Protein AF-Q7NCM2-F1 (afdb_monomer_lite)

InterPro domains:
  IPR007367 VapB45-like, C-terminal [PF04255] (9-64)
  IPR007367 VapB45-like, C-terminal [PF04255] (108-156)
  IPR009057 Homedomain-like superfamily [SSF46689] (7-76)
  IPR009057 Homedomain-like superfamily [SSF46689] (93-168)
  IPR036388 Winged helix-like DNA-binding domain superfamily [G3DSA:1.10.10.10] (9-80)
  IPR036388 Winged helix-like DNA-binding domain superfamily [G3DSA:1.10.10.10] (107-171)

Structure (mmCIF, N/CA/C/O backbone):
data_AF-Q7NCM2-F1
#
_entry.id   AF-Q7NCM2-F1
#
loop_
_atom_site.group_PDB
_atom_site.id
_atom_site.type_symbol
_atom_site.label_atom_id
_atom_site.label_alt_id
_atom_site.label_comp_id
_atom_site.label_asym_id
_atom_site.label_entity_id
_atom_site.label_seq_id
_atom_site.pdbx_PDB_ins_code
_atom_site.Cartn_x
_atom_site.Cartn_y
_atom_site.Cartn_z
_atom_site.occupancy
_atom_site.B_iso_or_equiv
_atom_site.auth_seq_id
_atom_site.auth_comp_id
_atom_site.auth_asym_id
_atom_site.auth_atom_id
_atom_site.pdbx_PDB_model_num
ATOM 1 N N . MET A 1 1 ? -26.852 -6.621 3.741 1.00 28.05 1 MET A N 1
ATOM 2 C CA . MET A 1 1 ? -25.505 -6.704 3.139 1.00 28.05 1 MET A CA 1
ATOM 3 C C . MET A 1 1 ? -24.561 -5.923 4.041 1.00 28.05 1 MET A C 1
ATOM 5 O O . MET A 1 1 ? -24.906 -4.798 4.374 1.00 28.05 1 MET A O 1
ATOM 9 N N . ARG A 1 2 ? -23.446 -6.504 4.497 1.00 30.72 2 ARG A N 1
ATOM 10 C CA . ARG A 1 2 ? -22.329 -5.744 5.084 1.00 30.72 2 ARG A CA 1
ATOM 11 C C . ARG A 1 2 ? -21.059 -6.215 4.383 1.00 30.72 2 ARG A C 1
ATOM 13 O O . ARG A 1 2 ? -20.763 -7.403 4.410 1.00 30.72 2 ARG A O 1
ATOM 20 N N . GLN A 1 3 ? -20.415 -5.290 3.693 1.00 32.53 3 GLN A N 1
ATOM 21 C CA . GLN A 1 3 ? -19.191 -5.456 2.917 1.00 32.53 3 GLN A CA 1
ATOM 22 C C . GLN A 1 3 ? -18.084 -4.691 3.647 1.00 32.53 3 GLN A C 1
ATOM 24 O O . GLN A 1 3 ? -18.382 -3.655 4.242 1.00 32.53 3 GLN A O 1
ATOM 29 N N . THR A 1 4 ? -16.848 -5.182 3.582 1.00 42.19 4 THR A N 1
ATOM 30 C CA . THR A 1 4 ? -15.630 -4.369 3.743 1.00 42.19 4 THR A CA 1
ATOM 31 C C . THR A 1 4 ? -14.562 -4.918 2.795 1.00 42.19 4 THR A C 1
ATOM 33 O O . THR A 1 4 ? -14.393 -6.136 2.720 1.00 42.19 4 THR A O 1
ATOM 36 N N . GLU A 1 5 ? -13.869 -4.042 2.070 1.00 68.75 5 GLU A N 1
ATOM 37 C CA . GLU A 1 5 ? -13.025 -4.343 0.905 1.00 68.75 5 GLU A CA 1
ATOM 38 C C . GLU A 1 5 ? -11.515 -4.103 1.161 1.00 68.75 5 GLU A C 1
ATOM 40 O O . GLU A 1 5 ? -10.758 -3.833 0.244 1.00 68.75 5 GLU A O 1
ATOM 45 N N . HIS A 1 6 ? -11.018 -4.329 2.383 1.00 75.00 6 HIS A N 1
ATOM 46 C CA . HIS A 1 6 ? -9.578 -4.325 2.701 1.00 75.00 6 HIS A CA 1
ATOM 47 C C . HIS A 1 6 ? -9.147 -5.652 3.354 1.00 75.00 6 HIS A C 1
ATOM 49 O O . HIS A 1 6 ? -9.758 -6.099 4.330 1.00 75.00 6 HIS A O 1
ATOM 55 N N . VAL A 1 7 ? -8.123 -6.321 2.808 1.00 84.81 7 VAL A N 1
ATOM 56 C CA . VAL A 1 7 ? -7.750 -7.727 3.113 1.00 84.81 7 VAL A CA 1
ATOM 57 C C . VAL A 1 7 ? -7.356 -7.944 4.581 1.00 84.81 7 VAL A C 1
ATOM 59 O O . VAL A 1 7 ? -7.603 -9.008 5.172 1.00 84.81 7 VAL A O 1
ATOM 62 N N . TYR A 1 8 ? -6.719 -6.938 5.173 1.00 90.62 8 TYR A N 1
ATOM 63 C CA . TYR A 1 8 ? -6.109 -6.984 6.494 1.00 90.62 8 TYR A CA 1
ATOM 64 C C . TYR A 1 8 ? -6.853 -6.169 7.542 1.00 90.62 8 TYR A C 1
ATOM 66 O O . TYR A 1 8 ? -6.399 -6.148 8.685 1.00 90.62 8 TYR A O 1
ATOM 74 N N . ILE A 1 9 ? -7.982 -5.541 7.216 1.00 89.94 9 ILE A N 1
ATOM 75 C CA . ILE A 1 9 ? -8.708 -4.681 8.156 1.00 89.94 9 ILE A CA 1
ATOM 76 C C . ILE A 1 9 ? -9.967 -5.385 8.644 1.00 89.94 9 ILE A C 1
ATOM 78 O O . ILE A 1 9 ? -10.778 -5.868 7.860 1.00 89.94 9 ILE A O 1
ATOM 82 N N . VAL A 1 10 ? -10.115 -5.465 9.965 1.00 86.25 10 VAL A N 1
ATOM 83 C CA . VAL A 1 10 ? -11.284 -6.055 10.629 1.00 86.25 10 VAL A CA 1
ATOM 84 C C . VAL A 1 10 ? -11.756 -5.147 11.759 1.00 86.25 10 VAL A C 1
ATOM 86 O O . VAL A 1 10 ? -10.982 -4.350 12.287 1.00 86.25 10 VAL A O 1
ATOM 89 N N . THR A 1 11 ? -13.017 -5.282 12.153 1.00 82.44 11 THR A N 1
ATOM 90 C CA . THR A 1 11 ? -13.579 -4.644 13.350 1.00 82.44 11 THR A CA 1
ATOM 91 C C . THR A 1 11 ? -14.095 -5.722 14.299 1.00 82.44 11 THR A C 1
ATOM 93 O O . THR A 1 11 ? -14.620 -6.748 13.866 1.00 82.44 11 THR A O 1
ATOM 96 N N . ASP A 1 12 ? -13.924 -5.509 15.601 1.00 76.75 12 ASP A N 1
ATOM 97 C CA . ASP A 1 12 ? -14.426 -6.396 16.652 1.00 76.75 12 ASP A CA 1
ATOM 98 C C . ASP A 1 12 ? -14.927 -5.523 17.805 1.00 76.75 12 ASP A C 1
ATOM 100 O O . ASP A 1 12 ? -14.150 -4.780 18.396 1.00 76.75 12 ASP A O 1
ATOM 104 N N . GLU A 1 13 ? -16.221 -5.585 18.126 1.00 76.12 13 GLU A N 1
ATOM 105 C CA . GLU A 1 13 ? -16.832 -4.779 19.199 1.00 76.12 13 GLU A CA 1
ATOM 106 C C . GLU A 1 13 ? -16.162 -5.019 20.564 1.00 76.12 13 GLU A C 1
ATOM 108 O O . GLU A 1 13 ? -16.134 -4.136 21.421 1.00 76.12 13 GLU A O 1
ATOM 113 N N . ASN A 1 14 ? -15.552 -6.193 20.756 1.00 77.31 14 ASN A N 1
ATOM 114 C CA . ASN A 1 14 ? -14.849 -6.555 21.986 1.00 77.31 14 ASN A CA 1
ATOM 115 C C . ASN A 1 14 ? -13.392 -6.064 22.011 1.00 77.31 14 ASN A C 1
ATOM 117 O O . ASN A 1 14 ? -12.707 -6.193 23.028 1.00 77.31 14 ASN A O 1
ATOM 121 N N . ILE A 1 15 ? -12.882 -5.522 20.901 1.00 70.94 15 ILE A N 1
ATOM 122 C CA . ILE A 1 15 ? -11.522 -4.994 20.782 1.00 70.94 15 ILE A CA 1
ATOM 123 C C . ILE A 1 15 ? -11.614 -3.516 20.417 1.00 70.94 15 ILE A C 1
ATOM 125 O O . ILE A 1 15 ? -12.074 -3.154 19.343 1.00 70.94 15 ILE A O 1
ATOM 129 N N . LEU A 1 16 ? -11.142 -2.645 21.313 1.00 76.31 16 LEU A N 1
ATOM 130 C CA . LEU A 1 16 ? -11.134 -1.192 21.088 1.00 76.31 16 LEU A CA 1
ATOM 131 C C . LEU A 1 16 ? -12.517 -0.626 20.696 1.00 76.31 16 LEU A C 1
ATOM 133 O O . LEU A 1 16 ? -12.604 0.339 19.945 1.00 76.31 16 LEU A O 1
ATOM 137 N N . SER A 1 17 ? -13.604 -1.211 21.218 1.00 80.94 17 SER A N 1
ATOM 138 C CA . SER A 1 17 ? -14.989 -0.787 20.936 1.00 80.94 17 SER A CA 1
ATOM 139 C C . SER A 1 17 ? -15.314 -0.720 19.434 1.00 80.94 17 SER A C 1
ATOM 141 O O . SER A 1 17 ? -15.923 0.245 18.970 1.00 80.94 17 SER A O 1
ATOM 143 N N . GLY A 1 18 ? -14.835 -1.697 18.657 1.00 81.06 18 GLY A N 1
ATOM 144 C CA . GLY A 1 18 ? -15.109 -1.778 17.222 1.00 81.06 18 GLY A CA 1
ATOM 145 C C . GLY A 1 18 ? -14.243 -0.876 16.337 1.00 81.06 18 GLY A C 1
ATOM 146 O O . GLY A 1 18 ? -14.519 -0.781 15.141 1.00 81.06 18 GLY A O 1
ATOM 147 N N . GLU A 1 19 ? -13.201 -0.222 16.872 1.00 88.00 19 GLU A N 1
ATOM 148 C CA . GLU A 1 19 ? -12.223 0.508 16.049 1.00 88.00 19 GLU A CA 1
ATOM 149 C C . GLU A 1 19 ? -11.587 -0.432 14.999 1.00 88.00 19 GLU A C 1
ATOM 151 O O . GLU A 1 19 ? -11.277 -1.583 15.323 1.00 88.00 19 GLU A O 1
ATOM 156 N N . PRO A 1 20 ? -11.366 0.018 13.745 1.00 90.62 20 PRO A N 1
ATOM 157 C CA . PRO A 1 20 ? -10.666 -0.784 12.743 1.00 90.62 20 PRO A CA 1
ATOM 158 C C . PRO A 1 20 ? -9.260 -1.190 13.207 1.00 90.62 20 PRO A C 1
ATOM 160 O O . PRO A 1 20 ? -8.424 -0.337 13.525 1.00 90.62 20 PRO A O 1
ATOM 163 N N . ILE A 1 21 ? -8.979 -2.494 13.204 1.00 89.88 21 ILE A N 1
ATOM 164 C CA . ILE A 1 21 ? -7.699 -3.094 13.606 1.00 89.88 21 ILE A CA 1
ATOM 165 C C . ILE A 1 21 ? -7.099 -3.947 12.489 1.00 89.88 21 ILE A C 1
ATOM 167 O O . ILE A 1 21 ? -7.800 -4.443 11.605 1.00 89.88 21 ILE A O 1
ATOM 171 N N . ILE A 1 22 ? -5.787 -4.178 12.569 1.00 91.88 22 ILE A N 1
ATOM 172 C CA . ILE A 1 22 ? -5.107 -5.118 11.676 1.00 91.88 22 ILE A CA 1
ATOM 173 C C . ILE A 1 22 ? -5.436 -6.552 12.086 1.00 91.88 22 ILE A C 1
ATOM 175 O O . ILE A 1 22 ? -5.183 -6.965 13.221 1.00 91.88 22 ILE A O 1
ATOM 179 N N . LYS A 1 23 ? -5.956 -7.326 11.135 1.00 86.56 23 LYS A N 1
ATOM 180 C CA . LYS A 1 23 ? -6.327 -8.736 11.255 1.00 86.56 23 LYS A CA 1
ATOM 181 C C . LYS A 1 23 ? -5.214 -9.559 11.896 1.00 86.56 23 LYS A C 1
ATOM 183 O O . LYS A 1 23 ? -4.066 -9.536 11.458 1.00 86.56 23 LYS A O 1
ATOM 188 N N . GLY A 1 24 ? -5.583 -10.325 12.922 1.00 84.19 24 GLY A N 1
ATOM 189 C CA . GLY A 1 24 ? -4.643 -11.146 13.692 1.00 84.19 24 GLY A CA 1
ATOM 190 C C . GLY A 1 24 ? -3.822 -10.363 14.721 1.00 84.19 24 GLY A C 1
ATOM 191 O O . GLY A 1 24 ? -2.961 -10.943 15.376 1.00 84.19 24 GLY A O 1
ATOM 192 N N . THR A 1 25 ? -4.094 -9.069 14.898 1.00 87.94 25 THR A N 1
ATOM 193 C CA . THR A 1 25 ? -3.431 -8.208 15.882 1.00 87.94 25 THR A CA 1
ATOM 194 C C . THR A 1 25 ? -4.467 -7.410 16.680 1.00 87.94 25 THR A C 1
ATOM 196 O O . THR A 1 25 ? -5.662 -7.471 16.410 1.00 87.94 25 THR A O 1
ATOM 199 N N . ARG A 1 26 ? -4.001 -6.634 17.664 1.00 87.44 26 ARG A N 1
ATOM 200 C CA . ARG A 1 26 ? -4.792 -5.584 18.333 1.00 87.44 26 ARG A CA 1
ATOM 201 C C . ARG A 1 26 ? -4.300 -4.177 17.980 1.00 87.44 26 ARG A C 1
ATOM 203 O O . ARG A 1 26 ? -4.526 -3.237 18.732 1.00 87.44 26 ARG A O 1
ATOM 210 N N . THR A 1 27 ? -3.560 -4.033 16.882 1.00 91.81 27 THR A N 1
ATOM 211 C CA . THR A 1 27 ? -3.044 -2.737 16.438 1.00 91.81 27 THR A CA 1
ATOM 212 C C . THR A 1 27 ? -4.132 -2.008 15.652 1.00 91.81 27 THR A C 1
ATOM 214 O O . THR A 1 27 ? -4.544 -2.524 14.612 1.00 91.81 27 THR A O 1
ATOM 217 N N . PRO A 1 28 ? -4.607 -0.836 16.111 1.00 94.31 28 PRO A N 1
ATOM 218 C CA . PRO A 1 28 ? -5.599 -0.068 15.371 1.00 94.31 28 PRO A CA 1
ATOM 219 C C . PRO A 1 28 ? -4.983 0.546 14.114 1.00 94.31 28 PRO A C 1
ATOM 221 O O . PRO A 1 28 ? -3.818 0.957 14.125 1.00 94.31 28 PRO A O 1
ATOM 224 N N . VAL A 1 29 ? -5.785 0.689 13.053 1.00 95.25 29 VAL A N 1
ATOM 225 C CA . VAL A 1 29 ? -5.406 1.417 11.824 1.00 95.25 29 VAL A CA 1
ATOM 226 C C . VAL A 1 29 ? -4.892 2.811 12.169 1.00 95.25 29 VAL A C 1
ATOM 228 O O . VAL A 1 29 ? -3.895 3.282 11.624 1.00 95.25 29 VAL A O 1
ATOM 231 N N . ARG A 1 30 ? -5.514 3.435 13.170 1.00 95.44 30 ARG A N 1
ATOM 232 C CA . ARG A 1 30 ? -5.106 4.719 13.721 1.00 95.44 30 ARG A CA 1
ATOM 233 C C . ARG A 1 30 ? -3.630 4.796 14.105 1.00 95.44 30 ARG A C 1
ATOM 235 O O . ARG A 1 30 ? -2.993 5.793 13.786 1.00 95.44 30 ARG A O 1
ATOM 242 N N . ALA A 1 31 ? -3.076 3.770 14.752 1.00 94.81 31 ALA A N 1
ATOM 243 C CA . ALA A 1 31 ? -1.677 3.788 15.182 1.00 94.81 31 ALA A CA 1
ATOM 244 C C . ALA A 1 31 ? -0.717 3.876 13.982 1.00 94.81 31 ALA A C 1
ATOM 246 O O . ALA A 1 31 ? 0.277 4.598 14.030 1.00 94.81 31 ALA A O 1
ATOM 247 N N . ILE A 1 32 ? -1.042 3.188 12.884 1.00 96.88 32 ILE A N 1
ATOM 248 C CA . ILE A 1 32 ? -0.274 3.242 11.632 1.00 96.88 32 ILE A CA 1
ATOM 249 C C . ILE A 1 32 ? -0.374 4.643 11.018 1.00 96.88 32 ILE A C 1
ATOM 251 O O . ILE A 1 32 ? 0.645 5.234 10.661 1.00 96.88 32 ILE A O 1
ATOM 255 N N . VAL A 1 33 ? -1.585 5.208 10.965 1.00 96.38 33 VAL A N 1
ATOM 256 C CA . VAL A 1 33 ? -1.834 6.558 10.432 1.00 96.38 33 VAL A CA 1
ATOM 257 C C . VAL A 1 33 ? -1.111 7.632 11.247 1.00 96.38 33 VAL A C 1
ATOM 259 O O . VAL A 1 33 ? -0.561 8.572 10.677 1.00 96.38 33 VAL A O 1
ATOM 262 N N . GLU A 1 34 ? -1.067 7.505 12.573 1.00 93.69 34 GLU A N 1
ATOM 263 C CA . GLU A 1 34 ? -0.337 8.433 13.441 1.00 93.69 34 GLU A CA 1
ATOM 264 C C . GLU A 1 34 ? 1.172 8.385 13.210 1.00 93.69 34 GLU A C 1
ATOM 266 O O . GLU A 1 34 ? 1.800 9.438 13.119 1.00 93.69 34 GLU A O 1
ATOM 271 N N . ILE A 1 35 ? 1.752 7.188 13.072 1.00 93.56 35 ILE A N 1
ATOM 272 C CA . ILE A 1 35 ? 3.176 7.031 12.750 1.00 93.56 35 ILE A CA 1
ATOM 273 C C . ILE A 1 35 ? 3.480 7.657 11.384 1.00 93.56 35 ILE A C 1
ATOM 275 O O . ILE A 1 35 ? 4.437 8.420 11.264 1.00 93.56 35 ILE A O 1
ATOM 279 N N . TRP A 1 36 ? 2.649 7.391 10.375 1.00 95.06 36 TRP A N 1
ATOM 280 C CA . TRP A 1 36 ? 2.813 7.963 9.038 1.00 95.06 36 TRP A CA 1
ATOM 281 C C . TRP A 1 36 ? 2.738 9.499 9.054 1.00 95.06 36 TRP A C 1
ATOM 283 O O . TRP A 1 36 ? 3.612 10.179 8.518 1.00 95.06 36 TRP A O 1
ATOM 293 N N . ARG A 1 37 ? 1.771 10.075 9.784 1.00 92.50 37 ARG A N 1
ATOM 294 C CA . ARG A 1 37 ? 1.623 11.536 9.953 1.00 92.50 37 ARG A CA 1
ATOM 295 C C . ARG A 1 37 ? 2.793 12.218 10.657 1.00 92.50 37 ARG A C 1
ATOM 297 O O . ARG A 1 37 ? 2.954 13.426 10.515 1.00 92.50 37 ARG A O 1
ATOM 304 N N . GLN A 1 38 ? 3.621 11.473 11.387 1.00 91.50 38 GLN A N 1
ATOM 305 C CA . GLN A 1 38 ? 4.876 11.981 11.954 1.00 91.50 38 GLN A CA 1
ATOM 306 C C . GLN A 1 38 ? 6.004 12.085 10.908 1.00 91.50 38 GLN A C 1
ATOM 308 O O . GLN A 1 38 ? 7.141 12.386 11.269 1.00 91.50 38 GLN A O 1
ATOM 313 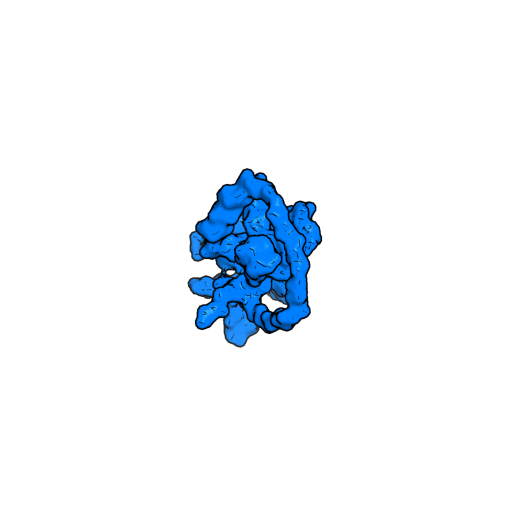N N . GLY A 1 39 ? 5.716 11.829 9.628 1.00 90.06 39 GLY A N 1
ATOM 314 C CA . GLY A 1 39 ? 6.683 11.872 8.531 1.00 90.06 39 GLY A CA 1
ATOM 315 C C . GLY A 1 39 ? 7.459 10.570 8.343 1.00 90.06 39 GLY A C 1
ATOM 316 O O . GLY A 1 39 ? 8.475 10.555 7.654 1.00 90.06 39 GLY A O 1
ATOM 317 N N . VAL A 1 40 ? 7.017 9.476 8.967 1.00 92.00 40 VAL A N 1
ATOM 318 C CA . VAL A 1 40 ? 7.605 8.151 8.749 1.00 92.00 40 VAL A CA 1
ATOM 319 C C . VAL A 1 40 ? 7.052 7.589 7.449 1.00 92.00 40 VAL A C 1
ATOM 321 O O . VAL A 1 40 ? 5.837 7.483 7.299 1.00 92.00 40 VAL A O 1
ATOM 324 N N . SER A 1 41 ? 7.933 7.201 6.528 1.00 93.25 41 SER A N 1
ATOM 325 C CA . SER A 1 41 ? 7.502 6.569 5.280 1.00 93.25 41 SER A CA 1
ATOM 326 C C . SER A 1 41 ? 6.817 5.228 5.562 1.00 93.25 41 SER A C 1
ATOM 328 O O . SER A 1 41 ? 7.195 4.521 6.504 1.00 93.25 41 SER A O 1
ATOM 330 N N . ALA A 1 42 ? 5.824 4.865 4.747 1.00 92.88 42 ALA A N 1
ATOM 331 C CA . ALA A 1 42 ? 5.059 3.628 4.912 1.00 92.88 42 ALA A CA 1
ATOM 332 C C . ALA A 1 42 ? 5.965 2.380 4.968 1.00 92.88 42 ALA A C 1
ATOM 334 O O . ALA A 1 42 ? 5.750 1.486 5.785 1.00 92.88 42 ALA A O 1
ATOM 335 N N . GLU A 1 43 ? 7.045 2.371 4.186 1.00 93.81 43 GLU A N 1
ATOM 336 C CA . GLU A 1 43 ? 8.039 1.293 4.121 1.00 93.81 43 GLU A CA 1
ATOM 337 C C . GLU A 1 43 ? 8.789 1.083 5.438 1.00 93.81 43 GLU A C 1
ATOM 339 O O . GLU A 1 43 ? 9.263 -0.015 5.722 1.00 93.81 43 GLU A O 1
ATOM 344 N N . THR A 1 44 ? 8.906 2.136 6.250 1.00 94.31 44 THR A N 1
ATOM 345 C CA . THR A 1 44 ? 9.687 2.125 7.494 1.00 94.31 44 THR A CA 1
ATOM 346 C C . THR A 1 44 ? 8.810 1.855 8.720 1.00 94.31 44 THR A C 1
ATOM 348 O O . THR A 1 44 ? 9.316 1.574 9.808 1.00 94.31 44 THR A O 1
ATOM 351 N N . ILE A 1 45 ? 7.482 1.898 8.579 1.00 95.06 45 ILE A N 1
ATOM 352 C CA . ILE A 1 45 ? 6.551 1.630 9.684 1.00 95.06 45 ILE A CA 1
ATOM 353 C C . ILE A 1 45 ? 6.784 0.251 10.327 1.00 95.06 45 ILE A C 1
ATOM 355 O O . ILE A 1 45 ? 6.804 0.202 11.561 1.00 95.06 45 ILE A O 1
ATOM 359 N N . PRO A 1 46 ? 7.055 -0.842 9.581 1.00 96.31 46 PRO A N 1
ATOM 360 C CA . PRO A 1 46 ? 7.400 -2.130 10.186 1.00 96.31 46 PRO A CA 1
ATOM 361 C C . PRO A 1 46 ? 8.607 -2.076 11.132 1.00 96.31 46 PRO A C 1
ATOM 363 O O . PRO A 1 46 ? 8.658 -2.820 12.101 1.00 96.31 46 PRO A O 1
ATOM 366 N N . SER A 1 47 ? 9.561 -1.157 10.948 1.00 93.50 47 SER A N 1
ATOM 367 C CA . SER A 1 47 ? 10.673 -0.999 11.899 1.00 93.50 47 SER A CA 1
ATOM 368 C C . SER A 1 47 ? 10.217 -0.506 13.279 1.00 93.50 47 SER A C 1
ATOM 370 O O . SER A 1 47 ? 10.908 -0.732 14.271 1.00 93.50 47 SER A O 1
ATOM 372 N N . ARG A 1 48 ? 9.061 0.166 13.357 1.00 92.75 48 ARG A N 1
ATOM 373 C CA . ARG A 1 48 ? 8.427 0.615 14.610 1.00 92.75 48 ARG A CA 1
ATOM 374 C C . ARG A 1 48 ? 7.339 -0.344 15.096 1.00 92.75 48 ARG A C 1
ATOM 376 O O . ARG A 1 48 ? 7.089 -0.413 16.295 1.00 92.75 48 ARG A O 1
ATOM 383 N N . LEU A 1 49 ? 6.708 -1.073 14.177 1.00 93.38 49 LEU A N 1
ATOM 384 C CA . LEU A 1 49 ? 5.686 -2.087 14.434 1.00 93.38 49 LEU A CA 1
ATOM 385 C C . LEU A 1 49 ? 6.137 -3.428 13.820 1.00 93.38 49 LEU A C 1
ATOM 387 O O . LEU A 1 49 ? 5.604 -3.833 12.788 1.00 93.38 49 LEU A O 1
ATOM 391 N N . PRO A 1 50 ? 7.124 -4.119 14.425 1.00 94.00 50 PRO A N 1
ATOM 392 C CA . PRO A 1 50 ? 7.813 -5.264 13.812 1.00 94.00 50 PRO A CA 1
ATOM 393 C C . PRO A 1 50 ? 6.942 -6.508 13.627 1.00 94.00 50 PRO A C 1
ATOM 395 O O . PRO A 1 50 ? 7.341 -7.448 12.946 1.00 94.00 50 PRO A O 1
ATOM 398 N N . HIS A 1 51 ? 5.755 -6.533 14.229 1.00 92.69 51 HIS A N 1
ATOM 399 C CA . HIS A 1 51 ? 4.751 -7.573 14.017 1.00 92.69 51 HIS A CA 1
ATOM 400 C C . HIS A 1 51 ? 3.873 -7.330 12.782 1.00 92.69 51 HIS A C 1
ATOM 402 O O . HIS A 1 51 ? 3.014 -8.162 12.499 1.00 92.69 51 HIS A O 1
ATOM 408 N N . LEU A 1 52 ? 4.052 -6.210 12.073 1.00 95.38 52 LEU A N 1
ATOM 409 C CA . LEU A 1 52 ? 3.321 -5.887 10.850 1.00 95.38 52 LEU A CA 1
ATOM 410 C C . LEU A 1 52 ? 4.178 -6.098 9.603 1.00 95.38 52 LEU A C 1
ATOM 412 O O . LEU A 1 52 ? 5.359 -5.758 9.559 1.00 95.38 52 LEU A O 1
ATOM 416 N N . THR A 1 53 ? 3.538 -6.613 8.561 1.00 96.31 53 THR A N 1
ATOM 417 C CA . THR A 1 53 ? 4.103 -6.715 7.212 1.00 96.31 53 THR A CA 1
ATOM 418 C C . THR A 1 53 ? 3.861 -5.434 6.413 1.00 96.31 53 THR A C 1
ATOM 420 O O . THR A 1 53 ? 2.970 -4.644 6.730 1.00 96.31 53 THR A O 1
ATOM 423 N N . LEU A 1 54 ? 4.619 -5.243 5.329 1.00 95.44 54 LEU A N 1
ATOM 424 C CA . LEU A 1 54 ? 4.381 -4.136 4.397 1.00 95.44 54 LEU A CA 1
ATOM 425 C C . LEU A 1 54 ? 2.983 -4.198 3.779 1.00 95.44 54 LEU A C 1
ATOM 427 O O . LEU A 1 54 ? 2.320 -3.170 3.701 1.00 95.44 54 LEU A O 1
ATOM 431 N N . ALA A 1 55 ? 2.504 -5.390 3.416 1.00 94.31 55 ALA A N 1
ATOM 432 C CA . ALA A 1 55 ? 1.165 -5.558 2.861 1.00 94.31 55 ALA A CA 1
ATOM 433 C C . ALA A 1 55 ? 0.074 -5.080 3.834 1.00 94.31 55 ALA A C 1
ATOM 435 O O . ALA A 1 55 ? -0.808 -4.320 3.444 1.00 94.31 55 ALA A O 1
ATOM 436 N N . GLN A 1 56 ? 0.192 -5.423 5.123 1.00 96.25 56 GLN A N 1
ATOM 437 C CA . GLN A 1 56 ? -0.717 -4.939 6.168 1.00 96.25 56 GLN A CA 1
ATOM 438 C C . GLN A 1 56 ? -0.650 -3.419 6.358 1.00 96.25 56 GLN A C 1
ATOM 440 O O . GLN A 1 56 ? -1.683 -2.784 6.554 1.00 96.25 56 GLN A O 1
ATOM 445 N N . VAL A 1 57 ? 0.548 -2.827 6.316 1.00 97.62 57 VAL A N 1
ATOM 446 C CA . VAL A 1 57 ? 0.713 -1.370 6.443 1.00 97.62 57 VAL A CA 1
ATOM 447 C C . VAL A 1 57 ? 0.087 -0.646 5.253 1.00 97.62 57 VAL A C 1
ATOM 449 O O . VAL A 1 57 ? -0.668 0.306 5.451 1.00 97.62 57 VAL A O 1
ATOM 452 N N . PHE A 1 58 ? 0.370 -1.092 4.029 1.00 96.75 58 PHE A N 1
ATOM 453 C CA . PHE A 1 58 ? -0.180 -0.476 2.826 1.00 96.75 58 PHE A CA 1
ATOM 454 C C . PHE A 1 58 ? -1.698 -0.632 2.747 1.00 96.75 58 PHE A C 1
ATOM 456 O O . PHE A 1 58 ? -2.377 0.345 2.446 1.00 96.75 58 PHE A O 1
ATOM 463 N N . ASP A 1 59 ? -2.245 -1.797 3.099 1.00 95.50 59 ASP A N 1
ATOM 464 C CA . ASP A 1 59 ? -3.695 -2.001 3.137 1.00 95.50 59 ASP A CA 1
ATOM 465 C C . ASP A 1 59 ? -4.369 -1.123 4.204 1.00 95.50 59 ASP A C 1
ATOM 467 O O . ASP A 1 59 ? -5.394 -0.502 3.941 1.00 95.50 59 ASP A O 1
ATOM 471 N N . ALA A 1 60 ? -3.749 -0.953 5.378 1.00 95.94 60 ALA A N 1
ATOM 472 C CA . ALA A 1 60 ? -4.253 -0.052 6.416 1.00 95.94 60 ALA A CA 1
ATOM 473 C C . ALA A 1 60 ? -4.254 1.419 5.993 1.00 95.94 60 ALA A C 1
ATOM 475 O O . ALA A 1 60 ? -5.202 2.153 6.281 1.00 95.94 60 ALA A O 1
ATOM 476 N N . LEU A 1 61 ? -3.199 1.866 5.311 1.00 96.56 61 LEU A N 1
ATOM 477 C CA . LEU A 1 61 ? -3.151 3.218 4.764 1.00 96.56 61 LEU A CA 1
ATOM 478 C C . LEU A 1 61 ? -4.130 3.380 3.592 1.00 96.56 61 LEU A C 1
ATOM 480 O O . LEU A 1 61 ? -4.689 4.464 3.431 1.00 96.56 61 LEU A O 1
ATOM 484 N N . SER A 1 62 ? -4.377 2.320 2.812 1.00 95.56 62 SER A N 1
ATOM 485 C CA . SER A 1 62 ? -5.427 2.310 1.789 1.00 95.56 62 SER A CA 1
ATOM 486 C C . SER A 1 62 ? -6.797 2.494 2.437 1.00 95.56 62 SER A C 1
ATOM 488 O O . SER A 1 62 ? -7.506 3.423 2.070 1.00 95.56 62 SER A O 1
ATOM 490 N N . TYR A 1 63 ? -7.112 1.714 3.476 1.00 94.06 63 TYR A N 1
ATOM 491 C CA . TYR A 1 63 ? -8.346 1.864 4.250 1.00 94.06 63 TYR A CA 1
ATOM 492 C C . TYR A 1 63 ? -8.502 3.280 4.782 1.00 94.06 63 TYR A C 1
ATOM 494 O O . TYR A 1 63 ? -9.556 3.896 4.642 1.00 94.06 63 TYR A O 1
ATOM 502 N N . TYR A 1 64 ? -7.437 3.831 5.367 1.00 95.19 64 TYR A N 1
ATOM 503 C CA . TYR A 1 64 ? -7.447 5.206 5.841 1.00 95.19 64 TYR A CA 1
ATOM 504 C C . TYR A 1 64 ? -7.732 6.205 4.715 1.00 95.19 64 TYR A C 1
ATOM 506 O O . TYR A 1 64 ? -8.503 7.132 4.945 1.00 95.19 64 TYR A O 1
ATOM 514 N N . SER A 1 65 ? -7.156 6.028 3.520 1.00 93.19 65 SER A N 1
ATOM 515 C CA . SER A 1 65 ? -7.415 6.896 2.362 1.00 93.19 65 SER A CA 1
ATOM 516 C C . SER A 1 65 ? -8.907 6.977 2.036 1.00 93.19 65 SER A C 1
ATOM 518 O O . SER A 1 65 ? -9.398 8.074 1.759 1.00 93.19 65 SER A O 1
ATOM 520 N N . ASP A 1 66 ? -9.608 5.848 2.130 1.00 90.94 66 ASP A N 1
ATOM 521 C CA . ASP A 1 66 ? -11.031 5.721 1.803 1.00 90.94 66 ASP A CA 1
ATOM 522 C C . ASP A 1 66 ? -11.946 6.079 3.001 1.00 90.94 66 ASP A C 1
ATOM 524 O O . ASP A 1 66 ? -13.096 6.480 2.824 1.00 90.94 66 ASP A O 1
ATOM 528 N N . HIS A 1 67 ? -11.411 6.050 4.231 1.00 91.62 67 HIS A N 1
ATOM 529 C CA . HIS A 1 67 ? -12.148 6.233 5.493 1.00 91.62 67 HIS A CA 1
ATOM 530 C C . HIS A 1 67 ? -11.548 7.322 6.406 1.00 91.62 67 HIS A C 1
ATOM 532 O O . HIS A 1 67 ? -11.528 7.195 7.638 1.00 91.62 67 HIS A O 1
ATOM 538 N N . GLN A 1 68 ? -11.056 8.419 5.822 1.00 92.62 68 GLN A N 1
ATOM 539 C CA . GLN A 1 68 ? -10.297 9.438 6.561 1.00 92.62 68 GLN A CA 1
ATOM 540 C C . GLN A 1 68 ? -11.079 10.032 7.734 1.00 92.62 68 GLN A C 1
ATOM 542 O O . GLN A 1 68 ? -10.527 10.150 8.826 1.00 92.62 68 GLN A O 1
ATOM 547 N N . ASP A 1 69 ? -12.351 10.389 7.545 1.00 91.31 69 ASP A N 1
ATOM 548 C CA . ASP A 1 69 ? -13.168 11.017 8.591 1.00 91.31 69 ASP A CA 1
ATOM 549 C C . ASP A 1 69 ? -13.363 10.105 9.806 1.00 91.31 69 ASP A C 1
ATOM 551 O O . ASP A 1 69 ? -13.230 10.556 10.948 1.00 91.31 69 ASP A O 1
ATOM 555 N N . GLN A 1 70 ? -13.597 8.812 9.563 1.00 89.81 70 GLN A N 1
ATOM 556 C CA . GLN A 1 70 ? -13.747 7.805 10.611 1.00 89.81 70 GLN A CA 1
ATOM 557 C C . GLN A 1 70 ? -12.473 7.713 11.457 1.00 89.81 70 GLN A C 1
ATOM 559 O O . GLN A 1 70 ? -12.510 7.902 12.674 1.00 89.81 70 GLN A O 1
ATOM 564 N N . ILE A 1 71 ? -11.326 7.473 10.817 1.00 90.75 71 ILE A N 1
ATOM 565 C CA . ILE A 1 71 ? -10.051 7.316 11.526 1.00 90.75 71 ILE A CA 1
ATOM 566 C C . ILE A 1 71 ? -9.613 8.631 12.178 1.00 90.75 71 ILE A C 1
ATOM 568 O O . ILE A 1 71 ? -9.132 8.632 13.309 1.00 90.75 71 ILE A O 1
ATOM 572 N N . ASN A 1 72 ? -9.845 9.774 11.528 1.00 91.25 72 ASN A N 1
ATOM 573 C CA . ASN A 1 72 ? -9.571 11.088 12.107 1.00 91.25 72 ASN A CA 1
ATOM 574 C C . ASN A 1 72 ? -10.391 11.354 13.369 1.00 91.25 72 ASN A C 1
ATOM 576 O O . ASN A 1 72 ? -9.890 12.021 14.276 1.00 91.25 72 ASN A O 1
ATOM 580 N N . SER A 1 73 ? -11.622 10.844 13.445 1.00 88.06 73 SER A N 1
ATOM 581 C CA . SER A 1 73 ? -12.416 10.901 14.670 1.00 88.06 73 SER A CA 1
ATOM 582 C C . SER A 1 73 ? -11.739 10.121 15.797 1.00 88.06 73 SER A C 1
ATOM 584 O O . SER A 1 73 ? -11.545 10.679 16.874 1.00 88.06 73 SER A O 1
ATOM 586 N N . TYR A 1 74 ? -11.289 8.886 15.545 1.00 87.50 74 TYR A N 1
ATOM 587 C CA . TYR A 1 74 ? -10.559 8.104 16.550 1.00 87.50 74 TYR A CA 1
ATOM 588 C C . TYR A 1 74 ? -9.247 8.785 16.986 1.00 87.50 74 TYR A C 1
ATOM 590 O O . TYR A 1 74 ? -8.939 8.800 18.176 1.00 87.50 74 TYR A O 1
ATOM 598 N N . ILE A 1 75 ? -8.504 9.422 16.065 1.00 86.25 75 ILE A N 1
ATOM 599 C CA . ILE A 1 75 ? -7.295 10.221 16.388 1.00 86.25 75 ILE A CA 1
ATOM 600 C C . ILE A 1 75 ? -7.627 11.349 17.357 1.00 86.25 75 ILE A C 1
ATOM 602 O O . ILE A 1 75 ? -6.951 11.506 18.370 1.00 86.25 75 ILE A O 1
ATOM 606 N N . LYS A 1 76 ? -8.691 12.106 17.084 1.00 85.50 76 LYS A N 1
ATOM 607 C CA . LYS A 1 76 ? -9.124 13.206 17.956 1.00 85.50 76 LYS A CA 1
ATOM 608 C C . LYS A 1 76 ? -9.591 12.704 19.326 1.00 85.50 76 LYS A C 1
ATOM 610 O O . LYS A 1 76 ? -9.313 13.348 20.334 1.00 85.50 76 LYS A O 1
ATOM 615 N N . SER A 1 77 ? -10.292 11.572 19.369 1.00 75.62 77 SER A N 1
ATOM 616 C CA . SER A 1 77 ? -10.846 11.003 20.603 1.00 75.62 77 SER A CA 1
ATOM 617 C C . SER A 1 77 ? -9.796 10.351 21.508 1.00 75.62 77 SER A C 1
ATOM 619 O O . SER A 1 77 ? -9.988 10.318 22.720 1.00 75.62 77 SER A O 1
ATOM 621 N N . ASN A 1 78 ? -8.663 9.891 20.967 1.00 63.25 78 ASN A N 1
ATOM 622 C CA . ASN A 1 78 ? -7.606 9.206 21.723 1.00 63.25 78 ASN A CA 1
ATOM 623 C C . ASN A 1 78 ? -6.717 10.137 22.589 1.00 63.25 78 ASN A C 1
ATOM 625 O O . ASN A 1 78 ? -5.638 9.751 23.034 1.00 63.25 78 ASN A O 1
ATOM 629 N N . HIS A 1 79 ? -7.149 11.368 22.870 1.00 55.12 79 HIS A N 1
ATOM 630 C CA . HIS A 1 79 ? -6.434 12.299 23.752 1.00 55.12 79 HIS A CA 1
ATOM 631 C C . HIS A 1 79 ? -6.669 12.066 25.270 1.00 55.12 79 HIS A C 1
ATOM 633 O O . HIS A 1 79 ? -6.218 12.883 26.071 1.00 55.12 79 HIS A O 1
ATOM 639 N N . PHE A 1 80 ? -7.298 10.955 25.697 1.00 36.50 80 PHE A N 1
ATOM 640 C CA . PHE A 1 80 ? -7.495 10.577 27.116 1.00 36.50 80 PHE A CA 1
ATOM 641 C C . PHE A 1 80 ? -7.265 9.060 27.359 1.00 36.50 80 PHE A C 1
ATOM 643 O O . PHE A 1 80 ? -7.696 8.263 26.528 1.00 36.50 80 PHE A O 1
ATOM 650 N N . PRO A 1 81 ? -6.594 8.631 28.456 1.00 40.94 81 PRO A N 1
ATOM 651 C CA . PRO A 1 81 ? 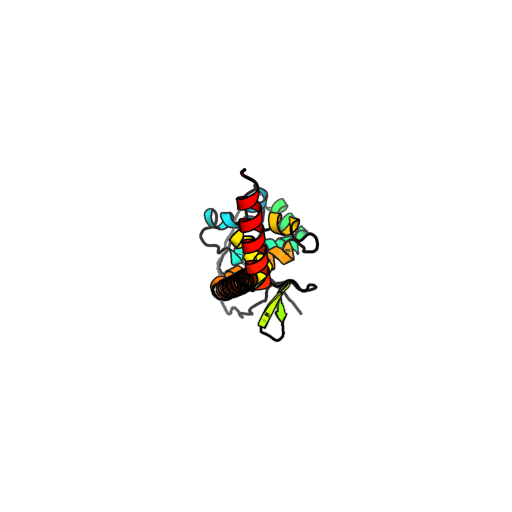-6.091 7.260 28.602 1.00 40.94 81 PRO A CA 1
ATOM 652 C C . PRO A 1 81 ? -7.071 6.268 29.271 1.00 40.94 81 PRO A C 1
ATOM 654 O O . PRO A 1 81 ? -7.650 6.561 30.309 1.00 40.94 81 PRO A O 1
ATOM 657 N N . GLU A 1 82 ? -7.141 5.077 28.666 1.00 51.94 82 GLU A N 1
ATOM 658 C CA . GLU A 1 82 ? -7.070 3.694 29.199 1.00 51.94 82 GLU A CA 1
ATOM 659 C C . GLU A 1 82 ? -8.029 3.113 30.284 1.00 51.94 82 GLU A C 1
ATOM 661 O O . GLU A 1 82 ? -8.291 3.708 31.325 1.00 51.94 82 GLU A O 1
ATOM 666 N N . ARG A 1 83 ? -8.353 1.814 30.060 1.00 44.69 83 ARG A N 1
ATOM 667 C CA . ARG A 1 83 ? -9.011 0.749 30.879 1.00 44.69 83 ARG A CA 1
ATOM 668 C C . ARG A 1 83 ? -10.545 0.681 30.848 1.00 44.69 83 ARG A C 1
ATOM 670 O O . ARG A 1 83 ? -11.209 1.699 30.893 1.00 44.69 83 ARG A O 1
ATOM 677 N N . VAL A 1 84 ? -11.177 -0.499 30.753 1.00 41.53 84 VAL A N 1
ATOM 678 C CA . VAL A 1 84 ? -11.015 -1.746 31.543 1.00 41.53 84 VAL A CA 1
ATOM 679 C C . VAL A 1 84 ? -11.224 -2.996 30.658 1.00 41.53 84 VAL A C 1
ATOM 681 O O . VAL A 1 84 ? -12.090 -2.987 29.792 1.00 41.53 84 VAL A O 1
ATOM 684 N N . LEU A 1 85 ? -10.455 -4.074 30.877 1.00 40.94 85 LEU A N 1
ATOM 685 C CA . LEU A 1 85 ? -10.700 -5.392 30.266 1.00 40.94 85 LEU A CA 1
ATOM 686 C C . LEU A 1 85 ? -11.505 -6.268 31.236 1.00 40.94 85 LEU A C 1
ATOM 688 O O . LEU A 1 85 ? -10.983 -6.640 32.287 1.00 40.94 85 LEU A O 1
ATOM 692 N N . GLU A 1 86 ? -12.730 -6.635 30.864 1.00 38.06 86 GLU A N 1
ATOM 693 C CA . GLU A 1 86 ? -13.418 -7.807 31.417 1.00 38.06 86 GLU A CA 1
ATOM 694 C C . GLU A 1 86 ? -13.254 -8.991 30.447 1.00 38.06 86 GLU A C 1
ATOM 696 O O . GLU A 1 86 ? -13.231 -8.786 29.230 1.00 38.06 86 GLU A O 1
ATOM 701 N N . PRO A 1 87 ? -13.080 -10.230 30.938 1.00 52.03 87 PRO A N 1
ATOM 702 C CA . PRO A 1 87 ? -12.984 -11.390 30.065 1.00 52.03 87 PRO A CA 1
ATOM 703 C C . PRO A 1 87 ? -14.391 -11.823 29.633 1.00 52.03 87 PRO A C 1
ATOM 705 O O . PRO A 1 87 ? -15.321 -11.658 30.416 1.00 52.03 87 PRO A O 1
ATOM 708 N N . VAL A 1 88 ? -14.532 -12.471 28.466 1.00 39.62 88 VAL A N 1
ATOM 709 C CA . VAL A 1 88 ? -15.149 -13.816 28.331 1.00 39.62 88 VAL A CA 1
ATOM 710 C C . VAL A 1 88 ? -15.472 -14.202 26.870 1.00 39.62 88 VAL A C 1
ATOM 712 O O . VAL A 1 88 ? -15.817 -13.378 26.033 1.00 39.62 88 VAL A O 1
ATOM 715 N N . SER A 1 89 ? -15.329 -15.518 26.655 1.00 40.91 89 SER A N 1
ATOM 716 C CA . SER A 1 89 ? -15.844 -16.436 25.621 1.00 40.91 89 SER A CA 1
ATOM 717 C C . SER A 1 89 ? -15.536 -16.171 24.147 1.00 40.91 89 SER A C 1
ATOM 719 O O . SER A 1 89 ? -16.193 -15.387 23.471 1.00 40.91 89 SER A O 1
ATOM 721 N N . ILE A 1 90 ? -14.596 -16.973 23.642 1.00 45.25 90 ILE A N 1
ATOM 722 C CA . ILE A 1 90 ? -14.396 -17.262 22.224 1.00 45.25 90 ILE A CA 1
ATOM 723 C C . ILE A 1 90 ? -15.395 -18.356 21.861 1.00 45.25 90 ILE A C 1
ATOM 725 O O . ILE A 1 90 ? -15.190 -19.490 22.272 1.00 45.25 90 ILE A O 1
ATOM 729 N N . ASP A 1 91 ? -16.417 -18.035 21.077 1.00 41.88 91 ASP A N 1
ATOM 730 C CA . ASP A 1 91 ? -17.103 -19.046 20.282 1.00 41.88 91 ASP A CA 1
ATOM 731 C C . ASP A 1 91 ? -17.406 -18.501 18.881 1.00 41.88 91 ASP A C 1
ATOM 733 O O . ASP A 1 91 ? -18.233 -17.618 18.678 1.00 41.88 91 ASP A O 1
ATOM 737 N N . THR A 1 92 ? -16.723 -19.128 17.921 1.00 44.25 92 THR A N 1
ATOM 738 C CA . THR A 1 92 ? -17.028 -19.210 16.483 1.00 44.25 92 THR A CA 1
ATOM 739 C C . THR A 1 92 ? -16.785 -17.957 15.628 1.00 44.25 92 THR A C 1
ATOM 741 O O . THR A 1 92 ? -17.699 -17.237 15.239 1.00 44.25 92 THR A O 1
ATOM 744 N N . TYR A 1 93 ? -15.518 -17.765 15.240 1.00 41.66 93 TYR A N 1
ATOM 745 C CA . TYR A 1 93 ? -15.115 -16.888 14.136 1.00 41.66 93 TYR A CA 1
ATOM 746 C C . TYR A 1 93 ? -15.500 -17.510 12.785 1.00 41.66 93 TYR A C 1
ATOM 748 O O . TYR A 1 93 ? -14.877 -18.483 12.353 1.00 41.66 93 TYR A O 1
ATOM 756 N N . ASP A 1 94 ? -16.476 -16.925 12.094 1.00 37.28 94 ASP A N 1
ATOM 757 C CA . ASP A 1 94 ? -16.706 -17.194 10.674 1.00 37.28 94 ASP A CA 1
ATOM 758 C C . ASP A 1 94 ? -15.684 -16.393 9.846 1.00 37.28 94 ASP A C 1
ATOM 760 O O . ASP A 1 94 ? -15.687 -15.160 9.817 1.00 37.28 94 ASP A O 1
ATOM 764 N N . LYS A 1 95 ? -14.716 -17.094 9.245 1.00 36.94 95 LYS A N 1
ATOM 765 C CA . LYS A 1 95 ? -13.696 -16.500 8.372 1.00 36.94 95 LYS A CA 1
ATOM 766 C C . LYS A 1 95 ? -14.333 -16.198 7.016 1.00 36.94 95 LYS A C 1
ATOM 768 O O . LYS A 1 95 ? -14.578 -17.114 6.232 1.00 36.94 95 LYS A O 1
ATOM 773 N N . HIS A 1 96 ? -14.451 -14.922 6.671 1.00 32.16 96 HIS A N 1
ATOM 774 C CA . HIS A 1 96 ? -14.597 -14.503 5.278 1.00 32.16 96 HIS A CA 1
ATOM 775 C C . HIS A 1 96 ? -13.354 -13.721 4.841 1.00 32.16 96 HIS A C 1
ATOM 777 O O . HIS A 1 96 ? -12.886 -12.811 5.524 1.00 32.16 96 HIS A O 1
ATOM 783 N N . THR A 1 97 ? -12.756 -14.161 3.737 1.00 33.75 97 THR A N 1
ATOM 784 C CA . THR A 1 97 ? -11.607 -13.526 3.085 1.00 33.75 97 THR A CA 1
ATOM 785 C C . THR A 1 97 ? -12.128 -12.377 2.225 1.00 33.75 97 THR A C 1
ATOM 787 O O . THR A 1 97 ? -12.967 -12.608 1.359 1.00 33.75 97 THR A O 1
ATOM 790 N N . THR A 1 98 ? -11.661 -11.158 2.472 1.00 46.50 98 THR A N 1
ATOM 791 C CA . THR A 1 98 ? -11.990 -9.944 1.707 1.00 46.50 98 THR A CA 1
ATOM 792 C C . THR A 1 98 ? -10.842 -9.608 0.742 1.00 46.50 98 THR A C 1
ATOM 794 O O . THR A 1 98 ? -9.716 -10.050 0.970 1.00 46.50 98 THR A O 1
ATOM 797 N N . THR A 1 99 ? -11.138 -8.932 -0.376 1.00 72.25 99 THR A N 1
ATOM 798 C CA . THR A 1 99 ? -10.220 -8.570 -1.488 1.00 72.25 99 THR A CA 1
ATOM 799 C C . THR A 1 99 ? -9.569 -7.186 -1.278 1.00 72.25 99 THR A C 1
ATOM 801 O O . THR A 1 99 ? -9.853 -6.555 -0.270 1.00 72.25 99 THR A O 1
ATOM 804 N N . TYR A 1 100 ? -8.683 -6.721 -2.176 1.00 80.25 100 TYR A N 1
ATOM 805 C CA . TYR A 1 100 ? -8.078 -5.371 -2.118 1.00 80.25 100 TYR A CA 1
ATOM 806 C C . TYR A 1 100 ? -8.976 -4.337 -2.826 1.00 80.25 100 TYR A C 1
ATOM 808 O O . TYR A 1 100 ? -9.270 -4.537 -4.007 1.00 80.25 100 TYR A O 1
ATOM 816 N N . GLU A 1 101 ? -9.341 -3.239 -2.147 1.00 82.50 101 GLU A N 1
ATOM 817 C CA . GLU A 1 101 ? -10.413 -2.280 -2.521 1.00 82.50 101 GLU A CA 1
ATOM 818 C C . GLU A 1 101 ? -10.261 -1.615 -3.902 1.00 82.50 101 GLU A C 1
ATOM 820 O O . GLU A 1 101 ? -11.217 -1.073 -4.436 1.00 82.50 101 GLU A O 1
ATOM 825 N N . HIS A 1 102 ? -9.093 -1.700 -4.543 1.00 89.19 102 HIS A N 1
ATOM 826 C CA . HIS A 1 102 ? -8.843 -1.057 -5.843 1.00 89.19 102 HIS A CA 1
ATOM 827 C C . HIS A 1 102 ? -8.222 -1.979 -6.895 1.00 89.19 102 HIS A C 1
ATOM 829 O O . HIS A 1 102 ? -7.717 -1.501 -7.916 1.00 89.19 102 HIS A O 1
ATOM 835 N N . ILE A 1 103 ? -8.198 -3.294 -6.655 1.00 90.06 103 ILE A N 1
ATOM 836 C CA . ILE A 1 103 ? -7.494 -4.254 -7.516 1.00 90.06 103 ILE A CA 1
ATOM 837 C C . ILE A 1 103 ? -8.463 -5.246 -8.141 1.00 90.06 103 ILE A C 1
ATOM 839 O O . ILE A 1 103 ? -9.126 -6.025 -7.461 1.00 90.06 103 ILE A O 1
ATOM 843 N N . VAL A 1 104 ? -8.457 -5.279 -9.473 1.00 87.12 104 VAL A N 1
ATOM 844 C CA . VAL A 1 104 ? -9.222 -6.228 -10.283 1.00 87.12 104 VAL A CA 1
ATOM 845 C C . VAL A 1 104 ? -8.280 -7.131 -11.070 1.00 87.12 104 VAL A C 1
ATOM 847 O O . VAL A 1 104 ? -7.233 -6.699 -11.553 1.00 87.12 104 VAL A O 1
ATOM 850 N N . LEU A 1 105 ? -8.646 -8.401 -11.226 1.00 84.94 105 LEU A N 1
ATOM 851 C CA . LEU A 1 105 ? -7.905 -9.335 -12.075 1.00 84.94 105 LEU A CA 1
ATOM 852 C C . LEU A 1 105 ? -8.518 -9.360 -13.478 1.00 84.94 105 LEU A C 1
ATOM 854 O O . LEU A 1 105 ? -9.733 -9.494 -13.631 1.00 84.94 105 LEU A O 1
ATOM 858 N N . ASP A 1 106 ? -7.689 -9.252 -14.518 1.00 80.38 106 ASP A N 1
ATOM 859 C CA . ASP A 1 106 ? -8.149 -9.462 -15.892 1.00 80.38 106 ASP A CA 1
ATOM 860 C C . ASP A 1 106 ? -8.416 -10.948 -16.192 1.00 80.38 106 ASP A C 1
ATOM 862 O O . ASP A 1 106 ? -8.116 -11.847 -15.406 1.00 80.38 106 ASP A O 1
ATOM 866 N N . ARG A 1 107 ? -8.949 -11.233 -17.386 1.00 76.19 107 ARG A N 1
ATOM 867 C CA . ARG A 1 107 ? -9.218 -12.606 -17.858 1.00 76.19 107 ARG A CA 1
ATOM 868 C C . ARG A 1 107 ? -7.974 -13.511 -17.929 1.00 76.19 107 ARG A C 1
ATOM 870 O O . ARG A 1 107 ? -8.110 -14.714 -18.116 1.00 76.19 107 ARG A O 1
ATOM 877 N N . ASN A 1 108 ? -6.778 -12.931 -17.845 1.00 75.25 108 ASN A N 1
ATOM 878 C CA . ASN A 1 108 ? -5.499 -13.628 -17.838 1.00 75.25 108 ASN A CA 1
ATOM 879 C C . ASN A 1 108 ? -4.921 -13.738 -16.410 1.00 75.25 108 ASN A C 1
ATOM 881 O O . ASN A 1 108 ? -3.786 -14.183 -16.263 1.00 75.25 108 ASN A O 1
ATOM 885 N N . GLY A 1 109 ? -5.668 -13.326 -15.378 1.00 79.62 109 GLY A N 1
ATOM 886 C CA . GLY A 1 109 ? -5.246 -13.348 -13.978 1.00 79.62 109 GLY A CA 1
ATOM 887 C C . GLY A 1 109 ? -4.289 -12.220 -13.587 1.00 79.62 109 GLY A C 1
ATOM 888 O O . GLY A 1 109 ? -3.686 -12.285 -12.521 1.00 79.62 109 GLY A O 1
ATOM 889 N N . ARG A 1 110 ? -4.113 -11.191 -14.426 1.00 84.62 110 ARG A N 1
ATOM 890 C CA . ARG A 1 110 ? -3.198 -10.082 -14.125 1.00 84.62 110 ARG A CA 1
ATOM 891 C C . ARG A 1 110 ? -3.906 -9.016 -13.313 1.00 84.62 110 ARG A C 1
ATOM 893 O O . ARG A 1 110 ? -4.982 -8.566 -13.700 1.00 84.62 110 ARG A O 1
ATOM 900 N N . ALA A 1 111 ? -3.252 -8.569 -12.248 1.00 90.00 111 ALA A N 1
ATOM 901 C CA . ALA A 1 111 ? -3.753 -7.500 -11.401 1.00 90.00 111 ALA A CA 1
ATOM 902 C C . ALA A 1 111 ? -3.669 -6.133 -12.097 1.00 90.00 111 ALA A C 1
ATOM 904 O O . ALA A 1 111 ? -2.611 -5.713 -12.585 1.00 90.00 111 ALA A O 1
ATOM 905 N N . ILE A 1 112 ? -4.805 -5.445 -12.134 1.00 90.69 112 ILE A N 1
ATOM 906 C CA . ILE A 1 112 ? -5.031 -4.132 -12.735 1.00 90.69 112 ILE A CA 1
ATOM 907 C C . ILE A 1 112 ? -5.673 -3.236 -11.677 1.00 90.69 112 ILE A C 1
ATOM 909 O O . ILE A 1 112 ? -6.488 -3.693 -10.879 1.00 90.69 112 ILE A O 1
ATOM 913 N N . ILE A 1 113 ? -5.309 -1.959 -11.684 1.00 91.31 113 ILE A N 1
ATOM 914 C CA . ILE A 1 113 ? -5.942 -0.952 -10.834 1.00 91.31 113 ILE A CA 1
ATOM 915 C C . ILE A 1 113 ? -7.317 -0.625 -11.415 1.00 91.31 113 ILE A C 1
ATOM 917 O O . ILE A 1 113 ? -7.417 -0.235 -12.587 1.00 91.31 113 ILE A O 1
ATOM 921 N N . GLU A 1 114 ? -8.363 -0.784 -10.608 1.00 87.44 114 GLU A N 1
ATOM 922 C CA . GLU A 1 114 ? -9.747 -0.570 -11.021 1.00 87.44 114 GLU A CA 1
ATOM 923 C C . GLU A 1 114 ? -9.949 0.820 -11.650 1.00 87.44 114 GLU A C 1
ATOM 925 O O . GLU A 1 114 ? -9.347 1.814 -11.246 1.00 87.44 114 GLU A O 1
ATOM 930 N N . GLY A 1 115 ? -10.763 0.885 -12.708 1.00 82.75 115 GLY A N 1
ATOM 931 C CA . GLY A 1 115 ? -11.011 2.123 -13.451 1.00 82.75 115 GLY A CA 1
ATOM 932 C C . GLY A 1 115 ? -9.871 2.539 -14.387 1.00 82.75 115 GLY A C 1
ATOM 933 O O . GLY A 1 115 ? -9.990 3.545 -15.088 1.00 82.75 115 GLY A O 1
ATOM 934 N N . THR A 1 116 ? -8.784 1.763 -14.465 1.00 90.06 116 THR A N 1
ATOM 935 C CA . THR A 1 116 ? -7.621 2.078 -15.305 1.00 90.06 116 THR A CA 1
ATOM 936 C C . THR A 1 116 ? -7.180 0.894 -16.171 1.00 90.06 116 THR A C 1
ATOM 938 O O . THR A 1 116 ? -7.721 -0.208 -16.112 1.00 90.06 116 THR A O 1
ATOM 941 N N . ARG A 1 117 ? -6.167 1.125 -17.017 1.00 87.50 117 ARG A N 1
ATOM 942 C CA . ARG A 1 117 ? -5.429 0.060 -17.723 1.00 87.50 117 ARG A CA 1
ATOM 943 C C . ARG A 1 117 ? -4.055 -0.213 -17.101 1.00 87.50 117 ARG A C 1
ATOM 945 O O . ARG A 1 117 ? -3.256 -0.946 -17.688 1.00 87.50 117 ARG A O 1
ATOM 952 N N . ILE A 1 118 ? -3.754 0.404 -15.958 1.00 91.62 118 ILE A N 1
ATOM 953 C CA . ILE A 1 118 ? -2.458 0.283 -15.296 1.00 91.62 118 ILE A CA 1
ATOM 954 C C . ILE A 1 118 ? -2.421 -1.034 -14.535 1.00 91.62 118 ILE A C 1
ATOM 956 O O . ILE A 1 118 ? -3.291 -1.331 -13.721 1.00 91.62 118 ILE A O 1
ATOM 960 N N . LYS A 1 119 ? -1.398 -1.837 -14.825 1.00 93.31 119 LYS A N 1
ATOM 961 C CA . LYS A 1 119 ? -1.152 -3.104 -14.139 1.00 93.31 119 LYS A CA 1
ATOM 962 C C . LYS A 1 119 ? -0.387 -2.840 -12.852 1.00 93.31 119 LYS A C 1
ATOM 964 O O . LYS A 1 119 ? 0.526 -2.015 -12.855 1.00 93.31 119 LYS A O 1
ATOM 969 N N . VAL A 1 120 ? -0.672 -3.618 -11.810 1.00 94.31 120 VAL A N 1
ATOM 970 C CA . VAL A 1 120 ? 0.033 -3.529 -10.517 1.00 94.31 120 VAL A CA 1
ATOM 971 C C . VAL A 1 120 ? 1.547 -3.640 -10.697 1.00 94.31 120 VAL A C 1
ATOM 973 O O . VAL A 1 120 ? 2.296 -2.868 -10.107 1.00 94.31 120 VAL A O 1
ATOM 976 N N . LYS A 1 121 ? 2.005 -4.518 -11.599 1.00 94.06 121 LYS A N 1
ATOM 977 C CA . LYS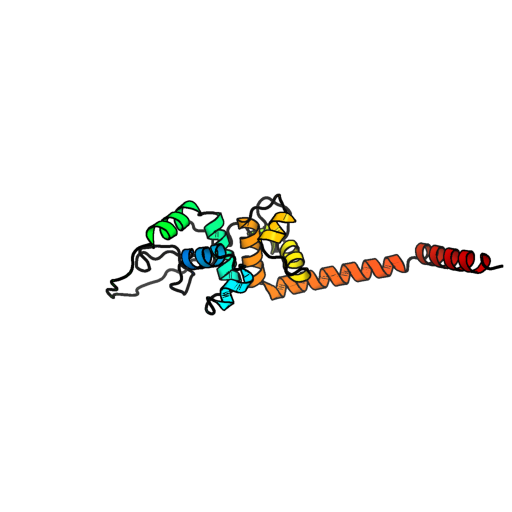 A 1 121 ? 3.435 -4.689 -11.878 1.00 94.06 121 LYS A CA 1
ATOM 978 C C . LYS A 1 121 ? 4.154 -3.427 -12.367 1.00 94.06 121 LYS A C 1
ATOM 980 O O . LYS A 1 121 ? 5.357 -3.337 -12.184 1.00 94.06 121 LYS A O 1
ATOM 985 N N . HIS A 1 122 ? 3.456 -2.473 -12.995 1.00 92.50 122 HIS A N 1
ATOM 986 C CA . HIS A 1 122 ? 4.089 -1.220 -13.422 1.00 92.50 122 HIS A CA 1
ATOM 987 C C . HIS A 1 122 ? 4.427 -0.350 -12.206 1.00 92.50 122 HIS A C 1
ATOM 989 O O . HIS A 1 122 ? 5.555 0.112 -12.090 1.00 92.50 122 HIS A O 1
ATOM 995 N N . LEU A 1 123 ? 3.491 -0.215 -11.258 1.00 93.81 123 LEU A N 1
ATOM 996 C CA . LEU A 1 123 ? 3.765 0.484 -10.000 1.00 93.81 123 LEU A CA 1
ATOM 997 C C . LEU A 1 123 ? 4.821 -0.250 -9.168 1.00 93.81 123 LEU A C 1
ATOM 999 O O . LEU A 1 123 ? 5.697 0.388 -8.595 1.00 93.81 123 LEU A O 1
ATOM 1003 N N . ALA A 1 124 ? 4.775 -1.585 -9.137 1.00 93.25 124 ALA A N 1
ATOM 1004 C CA . ALA A 1 124 ? 5.782 -2.393 -8.454 1.00 93.25 124 ALA A CA 1
ATOM 1005 C C . ALA A 1 124 ? 7.183 -2.229 -9.074 1.00 93.25 124 ALA A C 1
ATOM 1007 O O . ALA A 1 124 ? 8.165 -2.104 -8.344 1.00 93.25 124 ALA A O 1
ATOM 1008 N N . ALA A 1 125 ? 7.289 -2.182 -10.405 1.00 91.88 125 ALA A N 1
ATOM 1009 C CA . ALA A 1 125 ? 8.552 -1.938 -11.097 1.00 91.88 125 ALA A CA 1
ATOM 1010 C C . ALA A 1 125 ? 9.130 -0.561 -10.741 1.00 91.88 125 ALA A C 1
ATOM 1012 O O . ALA A 1 125 ? 10.300 -0.475 -10.386 1.00 91.88 125 ALA A O 1
ATOM 1013 N N . ASP A 1 126 ? 8.318 0.498 -10.746 1.00 89.81 126 ASP A N 1
ATOM 1014 C CA . ASP A 1 126 ? 8.794 1.841 -10.388 1.00 89.81 126 ASP A CA 1
ATOM 1015 C C . ASP A 1 126 ? 9.167 1.949 -8.904 1.00 89.81 126 ASP A C 1
ATOM 1017 O O . ASP A 1 126 ? 10.199 2.529 -8.558 1.00 89.81 126 ASP A O 1
ATOM 1021 N N . HIS A 1 127 ? 8.365 1.336 -8.027 1.00 89.19 127 HIS A N 1
ATOM 1022 C CA . HIS A 1 127 ? 8.644 1.255 -6.595 1.00 89.19 127 HIS A CA 1
ATOM 1023 C C . HIS A 1 127 ? 9.981 0.557 -6.326 1.00 89.19 127 HIS A C 1
ATOM 1025 O O . HIS A 1 127 ? 10.795 1.052 -5.552 1.00 89.19 127 HIS A O 1
ATOM 1031 N N . THR A 1 128 ? 10.234 -0.577 -6.984 1.00 87.31 128 THR A N 1
ATOM 1032 C CA . THR A 1 128 ? 11.449 -1.380 -6.775 1.00 87.31 128 THR A CA 1
ATOM 1033 C C . THR A 1 128 ? 12.685 -0.786 -7.441 1.00 87.31 128 THR A C 1
ATOM 1035 O O . THR A 1 128 ? 13.750 -0.780 -6.829 1.00 87.31 128 THR A O 1
ATOM 1038 N N . ALA A 1 129 ? 12.561 -0.267 -8.665 1.00 81.94 129 ALA A N 1
ATOM 1039 C CA . ALA A 1 129 ? 13.685 0.273 -9.425 1.00 81.94 129 ALA A CA 1
ATOM 1040 C C . ALA A 1 129 ? 14.237 1.567 -8.813 1.00 81.94 129 ALA A C 1
ATOM 1042 O O . ALA A 1 129 ? 15.445 1.798 -8.856 1.00 81.94 129 ALA A O 1
ATOM 1043 N N . TRP A 1 130 ? 13.366 2.397 -8.230 1.00 78.50 130 TRP A N 1
ATOM 1044 C CA . TRP A 1 130 ? 13.735 3.730 -7.748 1.00 78.50 130 TRP A CA 1
ATOM 1045 C C . TRP A 1 130 ? 13.533 3.936 -6.245 1.00 78.50 130 TRP A C 1
ATOM 1047 O O . TRP A 1 130 ? 13.736 5.048 -5.759 1.00 78.50 130 TRP A O 1
ATOM 1057 N N . ALA A 1 131 ? 13.132 2.893 -5.507 1.00 77.38 131 ALA A N 1
ATOM 1058 C CA . ALA A 1 131 ? 12.723 2.987 -4.101 1.00 77.38 131 ALA A CA 1
ATOM 1059 C C . ALA A 1 131 ? 11.677 4.099 -3.865 1.00 77.38 131 ALA A C 1
ATOM 1061 O O . ALA A 1 131 ? 11.679 4.775 -2.835 1.00 77.38 131 ALA A O 1
ATOM 1062 N N . TYR A 1 132 ? 10.808 4.333 -4.853 1.00 79.81 132 TYR A N 1
ATOM 1063 C CA . TYR A 1 132 ? 9.789 5.375 -4.787 1.00 79.81 132 TYR A CA 1
ATOM 1064 C C . TYR A 1 132 ? 8.678 4.973 -3.836 1.00 79.81 132 TYR A C 1
ATOM 1066 O O . TYR A 1 132 ? 7.965 4.011 -4.100 1.00 79.81 132 TYR A O 1
ATOM 1074 N N . GLY A 1 133 ? 8.490 5.744 -2.767 1.00 85.69 133 GLY A N 1
ATOM 1075 C CA . GLY A 1 133 ? 7.342 5.561 -1.889 1.00 85.69 133 GLY A CA 1
ATOM 1076 C C . GLY A 1 133 ? 6.006 5.936 -2.546 1.00 85.69 133 GLY A C 1
ATOM 1077 O O . GLY A 1 133 ? 5.992 6.522 -3.637 1.00 85.69 133 GLY A O 1
ATOM 1078 N N . PRO A 1 134 ? 4.870 5.620 -1.898 1.00 87.31 134 PRO A N 1
ATOM 1079 C CA . PRO A 1 134 ? 3.527 5.896 -2.410 1.00 87.31 134 PRO A CA 1
ATOM 1080 C C . PRO A 1 134 ? 3.326 7.341 -2.876 1.00 87.31 134 PRO A C 1
ATOM 1082 O O . PRO A 1 134 ? 2.691 7.589 -3.898 1.00 87.31 134 PRO A O 1
ATOM 1085 N N . GLU A 1 135 ? 3.902 8.304 -2.160 1.00 87.81 135 GLU A N 1
ATOM 1086 C CA . GLU A 1 135 ? 3.800 9.730 -2.462 1.00 87.81 135 GLU A CA 1
ATOM 1087 C C . GLU A 1 135 ? 4.564 10.102 -3.743 1.00 87.81 135 GLU A C 1
ATOM 1089 O O . GLU A 1 135 ? 4.091 10.914 -4.540 1.00 87.81 135 GLU A O 1
ATOM 1094 N N . ALA A 1 136 ? 5.723 9.479 -3.982 1.00 88.12 136 ALA A N 1
ATOM 1095 C CA . ALA A 1 136 ? 6.487 9.672 -5.214 1.00 88.12 136 ALA A CA 1
ATOM 1096 C C . ALA A 1 136 ? 5.773 9.033 -6.417 1.00 88.12 136 ALA A C 1
ATOM 1098 O O . ALA A 1 136 ? 5.711 9.634 -7.491 1.00 88.12 136 ALA A O 1
ATOM 1099 N N . LEU A 1 137 ? 5.162 7.859 -6.225 1.00 90.06 137 LEU A N 1
ATOM 1100 C CA . LEU A 1 137 ? 4.319 7.228 -7.243 1.00 90.06 137 LEU A CA 1
ATOM 1101 C C . LEU A 1 137 ? 3.093 8.085 -7.572 1.00 90.06 137 LEU A C 1
ATOM 1103 O O . LEU A 1 137 ? 2.751 8.222 -8.741 1.00 90.06 137 LEU A O 1
ATOM 1107 N N . LEU A 1 138 ? 2.468 8.720 -6.580 1.00 91.62 138 LEU A N 1
ATOM 1108 C CA . LEU A 1 138 ? 1.337 9.620 -6.815 1.00 91.62 138 LEU A CA 1
ATOM 1109 C C . LEU A 1 138 ? 1.729 10.805 -7.706 1.00 91.62 138 LEU A C 1
ATOM 1111 O O . LEU A 1 138 ? 0.964 11.207 -8.580 1.00 91.62 138 LEU A O 1
ATOM 1115 N N . HIS A 1 139 ? 2.941 11.336 -7.528 1.00 89.38 139 HIS A N 1
ATOM 1116 C CA . HIS A 1 139 ? 3.464 12.389 -8.393 1.00 89.38 139 HIS A CA 1
ATOM 1117 C C . HIS A 1 139 ? 3.693 11.904 -9.834 1.00 89.38 139 HIS A C 1
ATOM 1119 O O . HIS A 1 139 ? 3.371 12.619 -10.782 1.00 89.38 139 HIS A O 1
ATOM 1125 N N . ALA A 1 140 ? 4.220 10.687 -10.004 1.00 87.19 140 ALA A N 1
ATOM 1126 C CA . ALA A 1 140 ? 4.452 10.084 -11.317 1.00 87.19 140 ALA A CA 1
ATOM 1127 C C . ALA A 1 140 ? 3.146 9.686 -12.036 1.00 87.19 140 ALA A C 1
ATOM 1129 O O . ALA A 1 140 ? 3.058 9.757 -13.263 1.00 87.19 140 ALA A O 1
ATOM 1130 N N . TYR A 1 141 ? 2.114 9.318 -11.273 1.00 90.88 141 TYR A N 1
ATOM 1131 C CA . TYR A 1 141 ? 0.815 8.862 -11.759 1.00 90.88 141 TYR A CA 1
ATOM 1132 C C . TYR A 1 141 ? -0.322 9.751 -11.227 1.00 90.88 141 TYR A C 1
ATOM 1134 O O . TYR A 1 141 ? -1.169 9.282 -10.468 1.00 90.88 141 TYR A O 1
ATOM 1142 N N . PRO A 1 142 ? -0.423 11.023 -11.665 1.00 90.19 142 PRO A N 1
ATOM 1143 C CA . PRO A 1 142 ? -1.343 12.011 -11.081 1.00 90.19 142 PRO A CA 1
ATOM 1144 C C . PRO A 1 142 ? -2.836 11.716 -11.303 1.00 90.19 142 PRO A C 1
ATOM 1146 O O . PRO A 1 142 ? -3.694 12.431 -10.797 1.00 90.19 142 PRO A O 1
ATOM 1149 N N . HIS A 1 143 ? -3.157 10.697 -12.100 1.00 91.12 143 HIS A N 1
ATOM 1150 C CA . HIS A 1 143 ? -4.518 10.232 -12.364 1.00 91.12 143 HIS A CA 1
ATOM 1151 C C . HIS A 1 143 ? -4.926 9.045 -11.478 1.00 91.12 143 HIS A C 1
ATOM 1153 O O . HIS A 1 143 ? -6.062 8.589 -11.581 1.00 91.12 143 HIS A O 1
ATOM 1159 N N . LEU A 1 144 ? -4.013 8.536 -10.646 1.00 94.94 144 LEU A N 1
ATOM 1160 C CA . LEU A 1 144 ? -4.314 7.554 -9.611 1.00 94.94 144 LEU A CA 1
ATOM 1161 C C . LEU A 1 144 ? -4.568 8.260 -8.283 1.00 94.94 144 LEU A C 1
ATOM 1163 O O . LEU A 1 144 ? -3.997 9.314 -8.002 1.00 94.94 144 LEU A O 1
ATOM 1167 N N . THR A 1 145 ? -5.408 7.662 -7.446 1.00 95.00 145 THR A N 1
ATOM 1168 C CA . THR A 1 145 ? -5.558 8.091 -6.055 1.00 95.00 145 THR A CA 1
ATOM 1169 C C . THR A 1 145 ? -4.486 7.446 -5.178 1.00 95.00 145 THR A C 1
ATOM 1171 O O . THR A 1 145 ? -3.903 6.413 -5.518 1.00 95.00 145 THR A O 1
ATOM 1174 N N . LEU A 1 146 ? -4.240 8.036 -4.006 1.00 92.94 146 LEU A N 1
ATOM 1175 C CA . LEU A 1 146 ? -3.331 7.442 -3.028 1.00 92.94 146 LEU A CA 1
ATOM 1176 C C . LEU A 1 146 ? -3.827 6.055 -2.575 1.00 92.94 146 LEU A C 1
ATOM 1178 O O . LEU A 1 146 ? -3.027 5.127 -2.520 1.00 92.94 146 LEU A O 1
ATOM 1182 N N . GLY A 1 147 ? -5.134 5.886 -2.340 1.00 91.69 147 GLY A N 1
ATOM 1183 C CA . GLY A 1 147 ? -5.751 4.591 -2.019 1.00 91.69 147 GLY A CA 1
ATOM 1184 C C . GLY A 1 147 ? -5.508 3.522 -3.090 1.00 91.69 147 GLY A C 1
ATOM 1185 O O . GLY A 1 147 ? -5.087 2.415 -2.767 1.00 91.69 147 GLY A O 1
ATOM 1186 N N . GLN A 1 148 ? -5.634 3.870 -4.376 1.00 95.19 148 GLN A N 1
ATOM 1187 C CA . GLN A 1 148 ? -5.329 2.953 -5.483 1.00 95.19 148 GLN A CA 1
ATOM 1188 C C . GLN A 1 148 ? -3.863 2.495 -5.484 1.00 95.19 148 GLN A C 1
ATOM 1190 O O . GLN A 1 148 ? -3.584 1.309 -5.669 1.00 95.19 148 GLN A O 1
ATOM 1195 N N . ILE A 1 149 ? -2.923 3.419 -5.260 1.00 95.94 149 ILE A N 1
ATOM 1196 C CA . ILE A 1 149 ? -1.487 3.105 -5.187 1.00 95.94 149 ILE A CA 1
ATOM 1197 C C . ILE A 1 149 ? -1.197 2.211 -3.979 1.00 95.94 149 ILE A C 1
ATOM 1199 O O . ILE A 1 149 ? -0.506 1.204 -4.112 1.00 95.94 149 ILE A O 1
ATOM 1203 N N . LEU A 1 150 ? -1.747 2.549 -2.813 1.00 95.00 150 LEU A N 1
ATOM 1204 C CA . LEU A 1 150 ? -1.549 1.792 -1.578 1.00 95.00 150 LEU A CA 1
ATOM 1205 C C . LEU A 1 150 ? -2.126 0.376 -1.684 1.00 95.00 150 LEU A C 1
ATOM 1207 O O . LEU A 1 150 ? -1.428 -0.583 -1.370 1.00 95.00 150 LEU A O 1
ATOM 1211 N N . SER A 1 151 ? -3.338 0.220 -2.219 1.00 93.69 151 SER A N 1
ATOM 1212 C CA . SER A 1 151 ? -3.921 -1.096 -2.511 1.00 93.69 151 SER A CA 1
ATOM 1213 C C . SER A 1 151 ? -3.084 -1.907 -3.504 1.00 93.69 151 SER A C 1
ATOM 1215 O O . SER A 1 151 ? -2.893 -3.109 -3.316 1.00 93.69 151 SER A O 1
ATOM 1217 N N . ALA A 1 152 ? -2.535 -1.271 -4.543 1.00 95.19 152 ALA A N 1
ATOM 1218 C CA . ALA A 1 152 ? -1.666 -1.950 -5.503 1.00 95.19 152 ALA A CA 1
ATOM 1219 C C . ALA A 1 152 ? -0.357 -2.425 -4.861 1.00 95.19 152 ALA A C 1
ATOM 1221 O O . ALA A 1 152 ? 0.084 -3.543 -5.130 1.00 95.19 152 ALA A O 1
ATOM 1222 N N . LEU A 1 153 ? 0.246 -1.612 -3.990 1.00 95.81 153 LEU A N 1
ATOM 1223 C CA . LEU A 1 153 ? 1.436 -2.002 -3.236 1.00 95.81 153 LEU A CA 1
ATOM 1224 C C . LEU A 1 153 ? 1.123 -3.114 -2.229 1.00 95.81 153 LEU A C 1
ATOM 1226 O O . LEU A 1 153 ? 1.900 -4.061 -2.133 1.00 95.81 153 LEU A O 1
ATOM 1230 N N . ALA A 1 154 ? -0.025 -3.065 -1.547 1.00 94.75 154 ALA A N 1
ATOM 1231 C CA . ALA A 1 154 ? -0.475 -4.144 -0.670 1.00 94.75 154 ALA A CA 1
ATOM 1232 C C . ALA A 1 154 ? -0.587 -5.476 -1.433 1.00 94.75 154 ALA A C 1
ATOM 1234 O O . ALA A 1 154 ? 0.018 -6.467 -1.025 1.00 94.75 154 ALA A O 1
ATOM 1235 N N . TYR A 1 155 ? -1.258 -5.471 -2.593 1.00 93.50 155 TYR A N 1
ATOM 1236 C CA . TYR A 1 155 ? -1.343 -6.643 -3.471 1.00 93.50 155 TYR A CA 1
ATOM 1237 C C . TYR A 1 155 ? 0.040 -7.127 -3.906 1.00 93.50 155 TYR A C 1
ATOM 1239 O O . TYR A 1 155 ? 0.314 -8.327 -3.877 1.00 93.50 155 TYR A O 1
ATOM 1247 N N . TYR A 1 156 ? 0.914 -6.207 -4.322 1.00 95.12 156 TYR A N 1
ATOM 1248 C CA . TYR A 1 156 ? 2.257 -6.546 -4.774 1.00 95.12 156 TYR A CA 1
ATOM 1249 C C . TYR A 1 156 ? 3.059 -7.269 -3.693 1.00 95.12 156 TYR A C 1
ATOM 1251 O O . TYR A 1 156 ? 3.638 -8.308 -3.989 1.00 95.12 156 TYR A O 1
ATOM 1259 N N . TYR A 1 157 ? 3.063 -6.777 -2.454 1.00 94.69 157 TYR A N 1
ATOM 1260 C CA . TYR A 1 157 ? 3.843 -7.396 -1.381 1.00 94.69 157 TYR A CA 1
ATOM 1261 C C . TYR A 1 157 ? 3.337 -8.786 -0.975 1.00 94.69 157 TYR A C 1
ATOM 1263 O O . TYR A 1 157 ? 4.149 -9.612 -0.565 1.00 94.69 157 TYR A O 1
ATOM 1271 N N . ASP A 1 158 ? 2.047 -9.076 -1.156 1.00 93.12 158 ASP A N 1
ATOM 1272 C CA . ASP A 1 158 ? 1.492 -10.423 -0.955 1.00 93.12 158 ASP A CA 1
ATOM 1273 C C . ASP A 1 158 ? 1.748 -11.382 -2.131 1.00 93.12 158 ASP A C 1
ATOM 1275 O O . ASP A 1 158 ? 1.640 -12.597 -1.979 1.00 93.12 158 ASP A O 1
ATOM 1279 N N . HIS A 1 159 ? 2.098 -10.850 -3.306 1.00 91.69 159 HIS A N 1
ATOM 1280 C CA . HIS A 1 159 ? 2.341 -11.612 -4.540 1.00 91.69 159 HIS A CA 1
ATOM 1281 C C . HIS A 1 159 ? 3.734 -11.333 -5.122 1.00 91.69 159 HIS A C 1
ATOM 1283 O O . HIS A 1 159 ? 3.943 -11.402 -6.342 1.00 91.69 159 HIS A O 1
ATOM 1289 N N . LYS A 1 160 ? 4.683 -10.981 -4.249 1.00 93.44 160 LYS A N 1
ATOM 1290 C CA . LYS A 1 160 ? 5.944 -10.343 -4.622 1.00 93.44 160 LYS A CA 1
ATOM 1291 C C . LYS A 1 160 ? 6.761 -11.206 -5.572 1.00 93.44 160 LYS A C 1
ATOM 1293 O O . LYS A 1 160 ? 7.205 -10.722 -6.606 1.00 93.44 160 LYS A O 1
ATOM 1298 N N . GLU A 1 161 ? 6.897 -12.494 -5.271 1.00 92.69 161 GLU A N 1
ATOM 1299 C CA . GLU A 1 161 ? 7.713 -13.424 -6.056 1.00 92.69 161 GLU A CA 1
ATOM 1300 C C . GLU A 1 161 ? 7.197 -13.563 -7.491 1.00 92.69 161 GLU A C 1
ATOM 1302 O O . GLU A 1 161 ? 7.977 -13.589 -8.444 1.00 92.69 161 GLU A O 1
ATOM 1307 N N . VAL A 1 162 ? 5.874 -13.638 -7.657 1.00 90.75 162 VAL A N 1
ATOM 1308 C CA . VAL A 1 162 ? 5.243 -13.792 -8.973 1.00 90.75 162 VAL A CA 1
ATOM 1309 C C . VAL A 1 162 ? 5.427 -12.522 -9.798 1.00 90.75 162 VAL A C 1
ATOM 1311 O O . VAL A 1 162 ? 5.799 -12.593 -10.971 1.00 90.75 162 VAL A O 1
ATOM 1314 N N . ILE A 1 163 ? 5.194 -11.361 -9.185 1.00 92.38 163 ILE A N 1
ATOM 1315 C CA . ILE A 1 163 ? 5.281 -10.068 -9.868 1.00 92.38 163 ILE A CA 1
ATOM 1316 C C . ILE A 1 163 ? 6.735 -9.716 -10.195 1.00 92.38 163 ILE A C 1
ATOM 1318 O O . ILE A 1 163 ? 7.006 -9.302 -11.320 1.00 92.38 163 ILE A O 1
ATOM 1322 N N . ASP A 1 164 ? 7.679 -9.952 -9.284 1.00 95.12 164 ASP A N 1
ATOM 1323 C CA . ASP A 1 164 ? 9.110 -9.747 -9.535 1.00 95.12 164 ASP A CA 1
ATOM 1324 C C . ASP A 1 164 ? 9.600 -10.601 -10.708 1.00 95.12 164 ASP A C 1
ATOM 1326 O O . ASP A 1 164 ? 10.316 -10.114 -11.585 1.00 95.12 164 ASP A O 1
ATOM 1330 N N . ALA A 1 165 ? 9.169 -11.865 -10.780 1.00 92.88 165 ALA A N 1
ATOM 1331 C CA . ALA A 1 165 ? 9.507 -12.746 -11.894 1.00 92.88 165 ALA A CA 1
ATOM 1332 C C . ALA A 1 165 ? 8.898 -12.276 -13.229 1.00 92.88 165 ALA A C 1
ATOM 1334 O O . ALA A 1 165 ? 9.481 -12.483 -14.295 1.00 92.88 165 ALA A O 1
ATOM 1335 N N . GLU A 1 166 ? 7.715 -11.655 -13.217 1.00 92.19 166 GLU A N 1
ATOM 1336 C CA . GLU A 1 166 ? 7.164 -10.999 -14.408 1.00 92.19 166 GLU A CA 1
ATOM 1337 C C . GLU A 1 166 ? 7.972 -9.769 -14.822 1.00 92.19 166 GLU A C 1
ATOM 1339 O O . GLU A 1 166 ? 8.282 -9.629 -16.004 1.00 92.19 166 GLU A O 1
ATOM 1344 N N . ILE A 1 167 ? 8.336 -8.910 -13.868 1.00 92.12 167 ILE A N 1
ATOM 1345 C CA . ILE A 1 167 ? 9.130 -7.701 -14.119 1.00 92.12 167 ILE A CA 1
ATOM 1346 C C . ILE A 1 167 ? 10.495 -8.074 -14.707 1.00 92.12 167 ILE A C 1
ATOM 1348 O O . ILE A 1 167 ? 10.899 -7.505 -15.721 1.00 92.12 167 ILE A O 1
ATOM 1352 N N . GLY A 1 168 ? 11.173 -9.070 -14.129 1.00 92.44 168 GLY A N 1
ATOM 1353 C CA . GLY A 1 168 ? 12.462 -9.556 -14.623 1.00 92.44 168 GLY A CA 1
ATOM 1354 C C . GLY A 1 168 ? 12.383 -10.083 -16.057 1.00 92.44 168 GLY A C 1
ATOM 1355 O O . GLY A 1 168 ? 13.169 -9.674 -16.909 1.00 92.44 168 GLY A O 1
ATOM 1356 N N . ARG A 1 169 ? 11.379 -10.919 -16.365 1.00 91.31 169 ARG A N 1
ATOM 1357 C CA . ARG A 1 169 ? 11.172 -11.440 -17.730 1.00 91.31 169 ARG A CA 1
ATOM 1358 C C . ARG A 1 169 ? 10.910 -10.333 -18.749 1.00 91.31 169 ARG A C 1
ATOM 1360 O O . ARG A 1 169 ? 11.439 -10.392 -19.859 1.00 91.31 169 ARG A O 1
ATOM 1367 N N . ASP A 1 170 ? 10.108 -9.334 -18.387 1.00 87.62 170 ASP A N 1
ATOM 1368 C CA . ASP A 1 170 ? 9.818 -8.197 -19.262 1.00 87.62 170 ASP A CA 1
ATOM 1369 C C . ASP A 1 170 ? 11.077 -7.347 -19.514 1.00 87.62 170 ASP A C 1
ATOM 1371 O O . ASP A 1 170 ? 11.315 -6.925 -20.650 1.00 87.62 170 ASP A O 1
ATOM 1375 N N . ALA A 1 171 ? 11.908 -7.136 -18.486 1.00 87.62 171 ALA A N 1
ATOM 1376 C CA . ALA A 1 171 ? 13.172 -6.412 -18.603 1.00 87.62 171 ALA A CA 1
ATOM 1377 C C . ALA A 1 171 ? 14.166 -7.142 -19.523 1.00 87.62 171 ALA A C 1
ATOM 1379 O O . ALA A 1 171 ? 14.664 -6.546 -20.478 1.00 87.62 171 ALA A O 1
ATOM 1380 N N . GLU A 1 172 ? 14.371 -8.447 -19.315 1.00 88.81 172 GLU A N 1
ATOM 1381 C CA . GLU A 1 172 ? 15.233 -9.285 -20.163 1.00 88.81 172 GLU A CA 1
ATOM 1382 C C . GLU A 1 172 ? 14.762 -9.316 -21.624 1.00 88.81 172 GLU A C 1
ATOM 1384 O O . GLU A 1 172 ? 15.563 -9.308 -22.562 1.00 88.81 172 GLU A O 1
ATOM 1389 N N . TYR A 1 173 ? 13.446 -9.375 -21.843 1.00 83.94 173 TYR A N 1
ATOM 1390 C CA . TYR A 1 173 ? 12.874 -9.323 -23.184 1.00 83.94 173 TYR A CA 1
ATOM 1391 C C . TYR A 1 173 ? 13.140 -7.974 -23.861 1.00 83.94 173 TYR A C 1
ATOM 1393 O O . TYR A 1 173 ? 13.562 -7.946 -25.020 1.00 83.94 173 TYR A O 1
ATOM 1401 N N . ALA A 1 174 ? 12.948 -6.868 -23.139 1.00 82.31 174 ALA A N 1
ATOM 1402 C CA . ALA A 1 174 ? 13.224 -5.531 -23.648 1.00 82.31 174 ALA A CA 1
ATOM 1403 C C . ALA A 1 174 ? 14.715 -5.325 -23.966 1.00 82.31 174 ALA A C 1
ATOM 1405 O O . ALA A 1 174 ? 15.034 -4.737 -24.998 1.00 82.31 174 ALA A O 1
ATOM 1406 N N . ASP A 1 175 ? 15.622 -5.834 -23.128 1.00 85.75 175 ASP A N 1
ATOM 1407 C CA . ASP A 1 175 ? 17.067 -5.772 -23.372 1.00 85.75 175 ASP A CA 1
ATOM 1408 C C . ASP A 1 175 ? 17.475 -6.556 -24.615 1.00 85.75 175 ASP A C 1
ATOM 1410 O O . ASP A 1 175 ? 18.172 -6.018 -25.472 1.00 85.75 175 ASP A O 1
ATOM 1414 N N . ARG A 1 176 ? 16.970 -7.781 -24.779 1.00 85.00 176 ARG A N 1
ATOM 1415 C CA . ARG A 1 176 ? 17.223 -8.586 -25.982 1.00 85.00 176 ARG A CA 1
ATOM 1416 C C . ARG A 1 176 ? 16.756 -7.883 -27.255 1.00 85.00 176 ARG A C 1
ATOM 1418 O O . ARG A 1 176 ? 17.527 -7.802 -28.205 1.00 85.00 176 ARG A O 1
ATOM 1425 N N . LEU A 1 177 ? 15.546 -7.317 -27.259 1.00 81.62 177 LEU A N 1
ATOM 1426 C CA . LEU A 1 177 ? 15.052 -6.541 -28.403 1.00 81.62 177 LEU A CA 1
ATOM 1427 C C . LEU A 1 177 ? 15.932 -5.316 -28.694 1.00 81.62 177 LEU A C 1
ATOM 1429 O O . LEU A 1 177 ? 16.199 -5.014 -29.856 1.00 81.62 177 LEU A O 1
ATOM 1433 N N . ARG A 1 178 ? 16.402 -4.614 -27.652 1.00 77.94 178 ARG A N 1
ATOM 1434 C CA . ARG A 1 178 ? 17.328 -3.480 -27.801 1.00 77.94 178 ARG A CA 1
ATOM 1435 C C . ARG A 1 178 ? 18.663 -3.914 -28.410 1.00 77.94 178 ARG A C 1
ATOM 1437 O O . ARG A 1 178 ? 19.159 -3.232 -29.305 1.00 77.94 178 ARG A O 1
ATOM 1444 N N . SER A 1 179 ? 19.224 -5.036 -27.958 1.00 78.25 179 SER A N 1
ATOM 1445 C CA . SER A 1 179 ? 20.474 -5.592 -28.488 1.00 78.25 179 SER A CA 1
ATOM 1446 C C . SER A 1 179 ? 20.329 -6.038 -29.945 1.00 78.25 179 SER A C 1
ATOM 1448 O O . SER A 1 179 ? 21.139 -5.643 -30.777 1.00 78.25 179 SER A O 1
ATOM 1450 N N . GLU A 1 180 ? 19.267 -6.774 -30.286 1.00 81.06 180 GLU A N 1
ATOM 1451 C CA . GLU A 1 180 ? 18.992 -7.218 -31.661 1.00 81.06 180 GLU A CA 1
ATOM 1452 C C . GLU A 1 180 ? 18.826 -6.033 -32.633 1.00 81.06 180 GLU A C 1
ATOM 1454 O O . GLU A 1 180 ? 19.337 -6.073 -33.751 1.00 81.06 180 GLU A O 1
ATOM 1459 N N . GLN A 1 181 ? 18.178 -4.941 -32.205 1.00 67.12 181 GLN A N 1
ATOM 1460 C CA . GLN A 1 181 ? 18.025 -3.725 -33.020 1.00 67.12 181 GLN A CA 1
ATOM 1461 C C . GLN A 1 181 ? 19.317 -2.902 -33.154 1.00 67.12 181 GLN A C 1
ATOM 1463 O O . GLN A 1 181 ? 19.557 -2.290 -34.200 1.00 67.12 181 GLN A O 1
ATOM 1468 N N . GLN A 1 182 ? 20.174 -2.877 -32.127 1.00 59.97 182 GLN A N 1
ATOM 1469 C CA . GLN A 1 182 ? 21.506 -2.266 -32.235 1.00 59.97 182 GLN A CA 1
ATOM 1470 C C . GLN A 1 182 ? 22.420 -3.035 -33.201 1.00 59.97 182 GLN A C 1
ATOM 1472 O O . GLN A 1 182 ? 23.298 -2.427 -33.820 1.00 59.97 182 GLN A O 1
ATOM 1477 N N . GLU A 1 183 ? 22.187 -4.337 -33.378 1.00 58.31 183 GLU A N 1
ATOM 1478 C CA . GLU A 1 183 ? 22.922 -5.185 -34.318 1.00 58.31 183 GLU A CA 1
ATOM 1479 C C . GLU A 1 183 ? 22.333 -5.225 -35.742 1.00 58.31 183 GLU A C 1
ATOM 1481 O O . GLU A 1 183 ? 22.915 -5.884 -36.604 1.00 58.31 183 GLU A O 1
ATOM 1486 N N . ASP A 1 184 ? 21.250 -4.494 -36.042 1.00 70.31 184 ASP A N 1
ATOM 1487 C CA . ASP A 1 184 ? 20.666 -4.438 -37.392 1.00 70.31 184 ASP A CA 1
ATOM 1488 C C . ASP A 1 184 ? 21.718 -3.982 -38.437 1.00 70.31 184 ASP A C 1
ATOM 1490 O O . ASP A 1 184 ? 22.442 -3.000 -38.199 1.00 70.31 184 ASP A O 1
ATOM 1494 N N . PRO A 1 185 ? 21.814 -4.649 -39.610 1.00 69.94 185 PRO A N 1
ATOM 1495 C CA . PRO A 1 185 ? 22.690 -4.262 -40.717 1.00 69.94 185 PRO A CA 1
ATOM 1496 C C . PRO A 1 185 ? 22.709 -2.762 -41.034 1.00 69.94 185 PRO A C 1
ATOM 1498 O O . PRO A 1 185 ? 23.760 -2.230 -41.395 1.00 69.94 185 PRO A O 1
ATOM 1501 N N . VAL A 1 186 ? 21.579 -2.062 -40.895 1.00 72.81 186 VAL A N 1
ATOM 1502 C CA . VAL A 1 186 ? 21.480 -0.613 -41.124 1.00 72.81 186 VAL A CA 1
ATOM 1503 C C . VAL A 1 186 ? 22.269 0.167 -40.069 1.00 72.81 186 VAL A C 1
ATOM 1505 O O . VAL A 1 186 ? 23.077 1.028 -40.427 1.00 72.81 186 VAL A O 1
ATOM 1508 N N . THR A 1 187 ? 22.114 -0.171 -38.787 1.00 70.62 187 THR A N 1
ATOM 1509 C CA . THR A 1 187 ? 22.835 0.451 -37.663 1.00 70.62 187 THR A CA 1
ATOM 1510 C C . THR A 1 187 ? 24.333 0.148 -37.731 1.00 70.62 187 THR A C 1
ATOM 1512 O O . THR A 1 187 ? 25.161 1.045 -37.550 1.00 70.62 187 THR A O 1
ATOM 1515 N N . GLN A 1 188 ? 24.702 -1.086 -38.099 1.00 69.31 188 GLN A N 1
ATOM 1516 C CA . GLN A 1 188 ? 26.098 -1.469 -38.326 1.00 69.31 188 GLN A CA 1
ATOM 1517 C C . GLN A 1 188 ? 26.737 -0.675 -39.473 1.00 69.31 188 GLN A C 1
ATOM 1519 O O . GLN A 1 188 ? 27.874 -0.213 -39.355 1.00 69.31 188 GLN A O 1
ATOM 1524 N N . LYS A 1 189 ? 26.012 -0.493 -40.585 1.00 75.94 189 LYS A N 1
ATOM 1525 C CA . LYS A 1 189 ? 26.498 0.253 -41.754 1.00 75.94 189 LYS A CA 1
ATOM 1526 C C . LYS A 1 189 ? 26.648 1.743 -41.441 1.00 75.94 189 LYS A C 1
ATOM 1528 O O . LYS A 1 189 ? 27.640 2.341 -41.844 1.00 75.94 189 LYS A O 1
ATOM 1533 N N . LEU A 1 190 ? 25.725 2.318 -40.666 1.00 75.00 190 LEU A N 1
ATOM 1534 C CA . LEU A 1 190 ? 25.787 3.713 -40.217 1.00 75.00 190 LEU A CA 1
ATOM 1535 C C . LEU A 1 190 ? 26.965 3.965 -39.265 1.00 75.00 190 LEU A C 1
ATOM 1537 O O . LEU A 1 190 ? 27.636 4.990 -39.375 1.00 75.00 190 LEU A O 1
ATOM 1541 N N . ARG A 1 191 ? 27.237 3.020 -38.355 1.00 78.25 191 ARG A N 1
ATOM 1542 C CA . ARG A 1 191 ? 28.389 3.069 -37.445 1.00 78.25 191 ARG A CA 1
ATOM 1543 C C . ARG A 1 191 ? 29.710 2.998 -38.208 1.00 78.25 191 ARG A C 1
ATOM 1545 O O . ARG A 1 191 ? 30.531 3.893 -38.046 1.00 78.25 191 ARG A O 1
ATOM 1552 N N . LYS A 1 192 ? 29.861 2.023 -39.114 1.00 80.56 192 LYS A N 1
ATOM 1553 C CA . LYS A 1 192 ? 31.052 1.904 -39.976 1.00 80.56 192 LYS A CA 1
ATOM 1554 C C . LYS A 1 192 ? 31.285 3.151 -40.830 1.00 80.56 192 LYS A C 1
ATOM 1556 O O . LYS A 1 192 ? 32.426 3.560 -41.008 1.00 80.56 192 LYS A O 1
ATOM 1561 N N . LEU A 1 193 ? 30.219 3.771 -41.341 1.00 77.25 193 LEU A N 1
ATOM 1562 C CA . LEU A 1 193 ? 30.329 4.991 -42.144 1.00 77.25 193 LEU A CA 1
ATOM 1563 C C . LEU A 1 193 ? 30.783 6.192 -41.301 1.00 77.25 193 LEU A C 1
ATOM 1565 O O . LEU A 1 193 ? 31.629 6.958 -41.747 1.00 77.25 193 LEU A O 1
ATOM 1569 N N . LYS A 1 194 ? 30.262 6.340 -40.076 1.00 76.19 194 LYS A N 1
ATOM 1570 C CA . LYS A 1 194 ? 30.699 7.390 -39.140 1.00 76.19 194 LYS A CA 1
ATOM 1571 C C . LYS A 1 194 ? 32.147 7.202 -38.686 1.00 76.19 194 LYS A C 1
ATOM 1573 O O . LYS A 1 194 ? 32.872 8.183 -38.605 1.00 76.19 194 LYS A O 1
ATOM 1578 N N . GLU A 1 195 ? 32.560 5.965 -38.418 1.00 83.00 195 GLU A N 1
ATOM 1579 C CA . GLU A 1 195 ? 33.944 5.626 -38.062 1.00 83.00 195 GLU A CA 1
ATOM 1580 C C . GLU A 1 195 ? 34.910 5.927 -39.226 1.00 83.00 195 GLU A C 1
ATOM 1582 O O . GLU A 1 195 ? 35.967 6.508 -39.001 1.00 83.00 195 GLU A O 1
ATOM 1587 N N . ALA A 1 196 ? 34.525 5.624 -40.474 1.00 80.12 196 ALA A N 1
ATOM 1588 C CA . ALA A 1 196 ? 35.319 5.950 -41.664 1.00 80.12 196 ALA A CA 1
ATOM 1589 C C . ALA A 1 196 ? 35.423 7.466 -41.91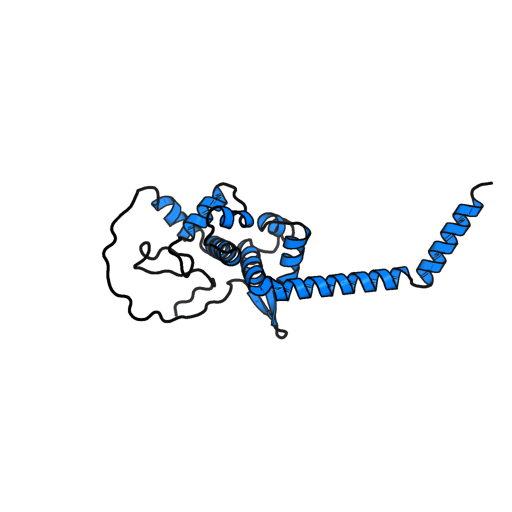8 1.00 80.12 196 ALA A C 1
ATOM 1591 O O . ALA A 1 196 ? 36.513 7.974 -42.157 1.00 80.12 196 ALA A O 1
ATOM 1592 N N . LEU A 1 197 ? 34.313 8.202 -41.790 1.00 75.00 197 LEU A N 1
ATOM 1593 C CA . LEU A 1 197 ? 34.289 9.665 -4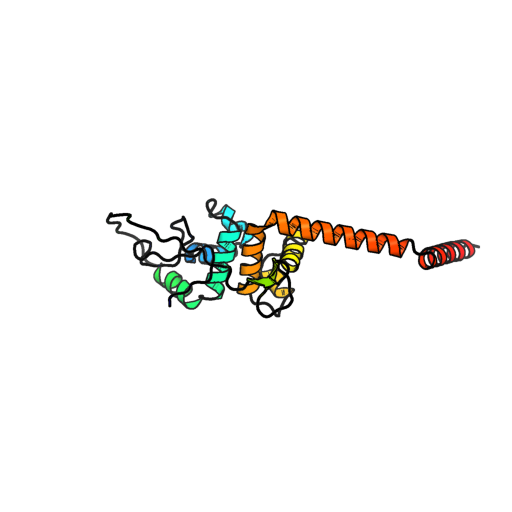1.933 1.00 75.00 197 LEU A CA 1
ATOM 1594 C C . LEU A 1 197 ? 35.094 10.383 -40.838 1.00 75.00 197 LEU A C 1
ATOM 1596 O O . LEU A 1 197 ? 35.652 11.445 -41.093 1.00 75.00 197 LEU A O 1
ATOM 1600 N N . ALA A 1 198 ? 35.165 9.818 -39.630 1.00 76.56 198 ALA A N 1
ATOM 1601 C CA . ALA A 1 198 ? 35.997 10.350 -38.552 1.00 76.56 198 ALA A CA 1
ATOM 1602 C C . ALA A 1 198 ? 37.496 10.089 -38.782 1.00 76.56 198 ALA A C 1
ATOM 1604 O O . ALA A 1 198 ? 38.318 10.902 -38.376 1.00 76.56 198 ALA A O 1
ATOM 1605 N N . ALA A 1 199 ? 37.853 8.988 -39.451 1.00 73.25 199 ALA A N 1
ATOM 1606 C CA . ALA A 1 199 ? 39.240 8.652 -39.779 1.00 73.25 199 ALA A CA 1
ATOM 1607 C C . ALA A 1 199 ? 39.799 9.439 -40.982 1.00 73.25 199 ALA A C 1
ATOM 1609 O O . ALA A 1 199 ? 41.012 9.579 -41.106 1.00 73.25 199 ALA A O 1
ATOM 1610 N N . GLU A 1 200 ? 38.939 9.963 -41.859 1.00 66.12 200 GLU A N 1
ATOM 1611 C CA . GLU A 1 200 ? 39.336 10.780 -43.020 1.00 66.12 200 GLU A CA 1
ATOM 1612 C C . GLU A 1 200 ? 39.464 12.287 -42.706 1.00 66.12 200 GLU A C 1
ATOM 1614 O O . GLU A 1 200 ? 39.915 13.048 -43.558 1.00 66.12 200 GLU A O 1
ATOM 1619 N N . GLY A 1 201 ? 39.084 12.728 -41.499 1.00 54.31 201 GLY A N 1
ATOM 1620 C CA . GLY A 1 201 ? 39.098 14.138 -41.080 1.00 54.31 201 GLY A CA 1
ATOM 1621 C C . GLY A 1 201 ? 40.368 14.628 -40.367 1.00 54.31 201 GLY A C 1
ATOM 1622 O O . GLY A 1 201 ? 40.437 15.813 -40.053 1.00 54.31 201 GLY A O 1
ATOM 1623 N N . ASP A 1 202 ? 41.346 13.753 -40.116 1.00 52.97 202 ASP A N 1
ATOM 1624 C CA . ASP A 1 202 ? 42.635 14.074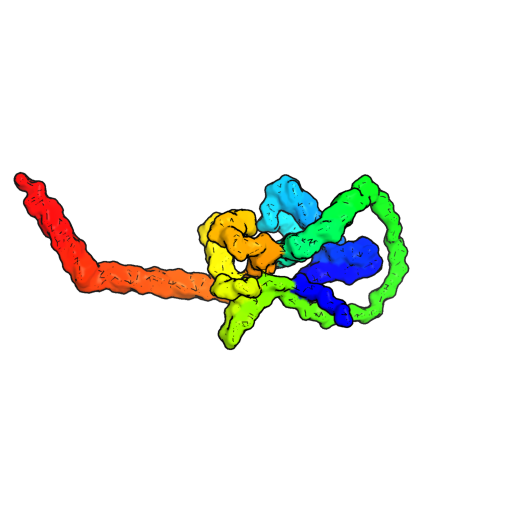 -39.477 1.00 52.97 202 ASP A CA 1
ATOM 1625 C C . ASP A 1 202 ? 43.784 14.024 -40.513 1.00 52.97 202 ASP A C 1
ATOM 1627 O O . ASP A 1 202 ? 44.647 13.145 -40.470 1.00 52.97 202 ASP A O 1
ATOM 1631 N N . PHE A 1 203 ? 43.787 14.959 -41.472 1.00 47.25 203 PHE A N 1
ATOM 1632 C CA . PHE A 1 203 ? 44.942 15.287 -42.328 1.00 47.25 203 PHE A CA 1
ATOM 1633 C C . PHE A 1 203 ? 45.011 16.788 -42.623 1.00 47.25 203 PHE A C 1
ATOM 1635 O O . PHE A 1 203 ? 43.965 17.376 -42.980 1.00 47.25 203 PHE A O 1
#

Secondary structure (DSSP, 8-state):
------TTEE--TTSGGG--EETTS--BHHHHHHHHHTT--GGGHHHHSTT--HHHHHHHHHHHHH-HHHHHHHHHHTTS--------------------TTEEE-TTS-EEETTSS-BHHHHHHHHHHH---HHHHHHH-TTS-HHHHHHHHHHHHHTHHHHHHHHHHHHHHHHHHHHHHHTSHHHHHHHHHHHHHHHSS--

Radius of gyration: 24.35 Å; chains: 1; bounding box: 70×34×75 Å

Organism: Gloeobacter violaceus (strain ATCC 29082 / PCC 7421) (NCBI:txid251221)

Sequence (203 aa):
MRQTEHVYIVTDENILSGEPIIKGTRTPVRAIVEIWRQGVSAETIPSRLPHLTLAQVFDALSYYSDHQDQINSYIKSNHFPERVLEPVSIDTYDKHTTTYEHIVLDRNGRAIIEGTRIKVKHLAADHTAWAYGPEALLHAYPHLTLGQILSALAYYYDHKEVIDAEIGRDAEYADRLRSEQQEDPVTQKLRKLKEALAAEGDF

pLDDT: mean 81.19, std 17.43, range [28.05, 97.62]

Foldseek 3Di:
DDDDAFQQWFFDCLQPNRAIDGHPDSHGLLVLVVCVVVVDFLCCVCVVVVVDDSLSSLSSVLVCLVVVVSSVVVVVVPPDDDDDDDDDDDDDDDDDGHHQPQWDADPVRFTDGPPDRHTLLVLVCCCVVPVDGLVSVCVVVVVDDSSSSSSSSSVCRVVVVVSVVVSVVVVVVVVVVVVVVCPPPVNVVVVVVVVVVVVVPPD